Protein AF-A0A0G4HDH9-F1 (afdb_monomer_lite)

Organism: NCBI:txid1169474

Structure (mmCIF, N/CA/C/O backbone):
data_AF-A0A0G4HDH9-F1
#
_entry.id   AF-A0A0G4HDH9-F1
#
loop_
_atom_site.group_PDB
_atom_site.id
_atom_site.type_symbol
_atom_site.label_atom_id
_atom_site.label_alt_id
_atom_site.label_comp_id
_atom_site.label_asym_id
_atom_site.label_entity_id
_atom_site.label_seq_id
_atom_site.pdbx_PDB_ins_code
_atom_site.Cartn_x
_atom_site.Cartn_y
_atom_site.Cartn_z
_atom_site.occupancy
_atom_site.B_iso_or_equiv
_atom_site.auth_seq_id
_atom_site.auth_comp_id
_atom_site.auth_asym_id
_atom_site.auth_atom_id
_atom_site.pdbx_PDB_model_num
ATOM 1 N N . MET A 1 1 ? 37.856 19.357 -12.213 1.00 40.59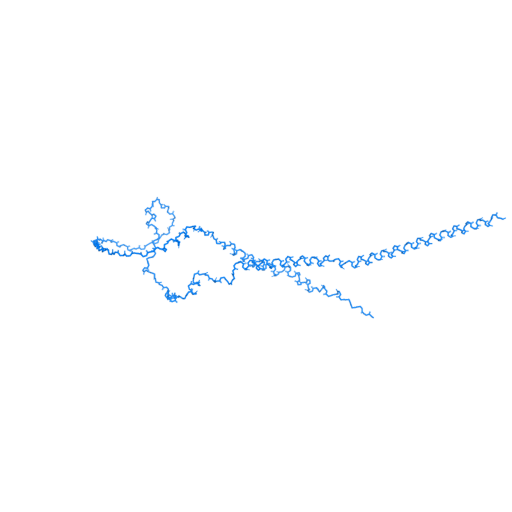 1 MET A N 1
ATOM 2 C CA . MET A 1 1 ? 36.382 19.470 -12.233 1.00 40.59 1 MET A CA 1
ATOM 3 C C . MET A 1 1 ? 35.842 18.147 -11.729 1.00 40.59 1 MET A C 1
ATOM 5 O O . MET A 1 1 ? 35.880 17.168 -12.457 1.00 40.59 1 MET A O 1
ATOM 9 N N . SER A 1 2 ? 35.527 18.095 -10.435 1.00 48.66 2 SER A N 1
ATOM 10 C CA . SER A 1 2 ? 35.092 16.884 -9.736 1.00 48.66 2 SER A CA 1
ATOM 11 C C . SER A 1 2 ? 33.576 16.783 -9.860 1.00 48.66 2 SER A C 1
ATOM 13 O O . SER A 1 2 ? 32.878 17.705 -9.438 1.00 48.66 2 SER A O 1
ATOM 15 N N . GLY A 1 3 ? 33.095 15.714 -10.494 1.00 52.16 3 GLY A N 1
ATOM 16 C CA . GLY A 1 3 ? 31.675 15.413 -10.644 1.00 52.16 3 GLY A CA 1
ATOM 17 C C . GLY A 1 3 ? 31.064 15.087 -9.289 1.00 52.16 3 GLY A C 1
ATOM 18 O O . GLY A 1 3 ? 31.564 14.234 -8.560 1.00 52.16 3 GLY A O 1
ATOM 19 N N . ASN A 1 4 ? 30.025 15.832 -8.941 1.00 55.22 4 ASN A N 1
ATOM 20 C CA . ASN A 1 4 ? 29.244 15.660 -7.732 1.00 55.22 4 ASN A CA 1
ATOM 21 C C . ASN A 1 4 ? 27.978 14.911 -8.161 1.00 55.22 4 ASN A C 1
ATOM 23 O O . ASN A 1 4 ? 27.020 15.547 -8.590 1.00 55.22 4 ASN A O 1
ATOM 27 N N . ASP A 1 5 ? 28.011 13.577 -8.145 1.00 57.25 5 ASP A N 1
ATOM 28 C CA . ASP A 1 5 ? 26.859 12.740 -8.496 1.00 57.25 5 ASP A CA 1
ATOM 29 C C . ASP A 1 5 ? 25.940 12.591 -7.268 1.00 57.25 5 ASP A C 1
ATOM 31 O O . ASP A 1 5 ? 26.285 11.879 -6.321 1.00 57.25 5 ASP A O 1
ATOM 35 N N . PRO A 1 6 ? 24.740 13.205 -7.244 1.00 57.44 6 PRO A N 1
ATOM 36 C CA . PRO A 1 6 ? 23.828 13.111 -6.101 1.00 57.44 6 PRO A CA 1
ATOM 37 C C . PRO A 1 6 ? 23.103 11.755 -6.006 1.00 57.44 6 PRO A C 1
ATOM 39 O O . PRO A 1 6 ? 22.286 11.550 -5.111 1.00 57.44 6 PRO A O 1
ATOM 42 N N . ARG A 1 7 ? 23.386 10.806 -6.909 1.00 56.72 7 ARG A N 1
ATOM 43 C CA . ARG A 1 7 ? 22.675 9.518 -7.010 1.00 56.72 7 ARG A CA 1
AT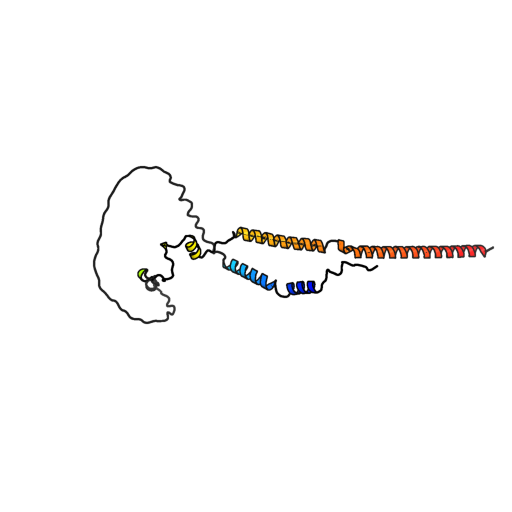OM 44 C C . ARG A 1 7 ? 23.238 8.419 -6.081 1.00 56.72 7 ARG A C 1
ATOM 46 O O . ARG A 1 7 ? 22.631 7.362 -5.958 1.00 56.72 7 ARG A O 1
ATOM 53 N N . GLY A 1 8 ? 24.342 8.668 -5.364 1.00 53.69 8 GLY A N 1
ATOM 54 C CA . GLY A 1 8 ? 24.994 7.682 -4.480 1.00 53.69 8 GLY A CA 1
ATOM 55 C C . GLY A 1 8 ? 24.363 7.471 -3.092 1.00 53.69 8 GLY A C 1
ATOM 56 O O . GLY A 1 8 ? 24.789 6.577 -2.365 1.00 53.69 8 GLY A O 1
ATOM 57 N N . PHE A 1 9 ? 23.359 8.262 -2.698 1.00 54.47 9 PHE A N 1
ATOM 58 C CA . PHE A 1 9 ? 22.811 8.230 -1.330 1.00 54.47 9 PHE A CA 1
ATOM 59 C C . PHE A 1 9 ? 21.559 7.362 -1.137 1.00 54.47 9 PHE A C 1
ATOM 61 O O . PHE A 1 9 ? 21.126 7.176 -0.000 1.00 54.47 9 PHE A O 1
ATOM 68 N N . LEU A 1 10 ? 20.979 6.798 -2.201 1.00 56.72 10 LEU A N 1
ATOM 69 C CA . LEU A 1 10 ? 19.686 6.100 -2.104 1.00 56.72 10 LEU A CA 1
ATOM 70 C C . LEU A 1 10 ? 19.775 4.601 -1.779 1.00 56.72 10 LEU A C 1
ATOM 72 O O . LEU A 1 10 ? 18.757 3.991 -1.470 1.00 56.72 10 LEU A O 1
ATOM 76 N N . TYR A 1 11 ? 20.975 4.021 -1.737 1.00 59.06 11 TYR A N 1
ATOM 77 C CA . TYR A 1 11 ? 21.184 2.622 -1.347 1.00 59.06 11 TYR A CA 1
ATOM 78 C C . TYR A 1 11 ? 22.234 2.506 -0.247 1.00 59.06 11 TYR A C 1
ATOM 80 O O . TYR A 1 11 ? 23.238 1.808 -0.374 1.00 59.06 11 TYR A O 1
ATOM 88 N N . SER A 1 12 ? 22.007 3.202 0.869 1.00 64.81 12 SER A N 1
ATOM 89 C CA . SER A 1 12 ? 22.767 2.905 2.079 1.00 64.81 12 SER A CA 1
ATOM 90 C C . SER A 1 12 ? 22.469 1.456 2.492 1.00 64.81 12 SER A C 1
ATOM 92 O O . SER A 1 12 ? 21.296 1.116 2.686 1.00 64.81 12 SER A O 1
ATOM 94 N N . PRO A 1 13 ? 23.483 0.591 2.671 1.00 71.88 13 PRO A N 1
ATOM 95 C CA . PRO A 1 13 ? 23.275 -0.783 3.126 1.00 71.88 13 PRO A CA 1
ATOM 96 C C . PRO A 1 13 ? 22.546 -0.828 4.476 1.00 71.88 13 PRO A C 1
ATOM 98 O O . PRO A 1 13 ? 21.872 -1.805 4.769 1.00 71.88 13 PRO A O 1
ATOM 101 N N . ILE A 1 14 ? 22.592 0.260 5.254 1.00 73.56 14 ILE A N 1
ATOM 102 C CA . ILE A 1 14 ? 21.860 0.432 6.515 1.00 73.56 14 ILE A CA 1
ATOM 103 C C . ILE A 1 14 ? 20.340 0.509 6.282 1.00 73.56 14 ILE A C 1
ATOM 105 O O . ILE A 1 14 ? 19.568 -0.048 7.063 1.00 73.56 14 ILE A O 1
ATOM 109 N N . LEU A 1 15 ? 19.889 1.152 5.199 1.00 72.31 15 LEU A N 1
ATOM 110 C CA . LEU A 1 15 ? 18.468 1.206 4.838 1.00 72.31 15 LEU A CA 1
ATOM 111 C C . LEU A 1 15 ? 17.974 -0.152 4.338 1.00 72.31 15 LEU A C 1
ATOM 113 O O . LEU A 1 15 ? 16.920 -0.607 4.763 1.00 72.31 15 LEU A O 1
ATOM 117 N N . LEU A 1 16 ? 18.767 -0.854 3.524 1.00 75.06 16 LEU A N 1
ATOM 118 C CA . LEU A 1 16 ? 18.430 -2.214 3.093 1.00 75.06 16 LEU A CA 1
ATOM 119 C C . LEU A 1 16 ? 18.409 -3.203 4.267 1.00 75.06 16 LEU A C 1
ATOM 121 O O . LEU A 1 16 ? 17.512 -4.039 4.334 1.00 75.06 16 LEU A O 1
ATOM 125 N N . PHE A 1 17 ? 19.332 -3.081 5.226 1.00 73.44 17 PHE A N 1
ATOM 126 C CA . PHE A 1 17 ? 19.346 -3.936 6.415 1.00 73.44 17 PHE A CA 1
ATOM 127 C C . PHE A 1 17 ? 18.182 -3.639 7.360 1.00 73.44 17 PHE A C 1
ATOM 129 O O . PHE A 1 17 ? 17.617 -4.566 7.933 1.00 73.44 17 PHE A O 1
ATOM 136 N N . THR A 1 18 ? 17.785 -2.373 7.517 1.00 70.69 18 THR A N 1
ATOM 137 C CA . THR A 1 18 ? 16.613 -2.027 8.335 1.00 70.69 18 THR A CA 1
ATOM 138 C C . THR A 1 18 ? 15.315 -2.476 7.672 1.00 70.69 18 THR A C 1
ATOM 140 O O . THR A 1 18 ? 14.471 -3.033 8.366 1.00 70.69 18 THR A O 1
ATOM 143 N N . LEU A 1 19 ? 15.176 -2.356 6.349 1.00 74.69 19 LEU A N 1
ATOM 144 C CA . LEU A 1 19 ? 14.005 -2.840 5.607 1.00 74.69 19 LEU A CA 1
ATOM 145 C C . LEU A 1 19 ? 13.932 -4.377 5.591 1.00 74.69 19 LEU A C 1
ATOM 147 O O . LEU A 1 19 ? 12.869 -4.942 5.840 1.00 74.69 19 LEU A O 1
ATOM 151 N N . ALA A 1 20 ? 15.063 -5.066 5.411 1.00 73.12 20 ALA A N 1
ATOM 152 C CA . ALA A 1 20 ? 15.144 -6.524 5.501 1.00 73.12 20 ALA A CA 1
ATOM 153 C C . ALA A 1 20 ? 14.883 -7.037 6.929 1.00 73.12 20 ALA A C 1
ATOM 155 O O . ALA A 1 20 ? 14.125 -7.987 7.105 1.00 73.12 20 ALA A O 1
ATOM 156 N N . ALA A 1 21 ? 15.421 -6.378 7.963 1.00 68.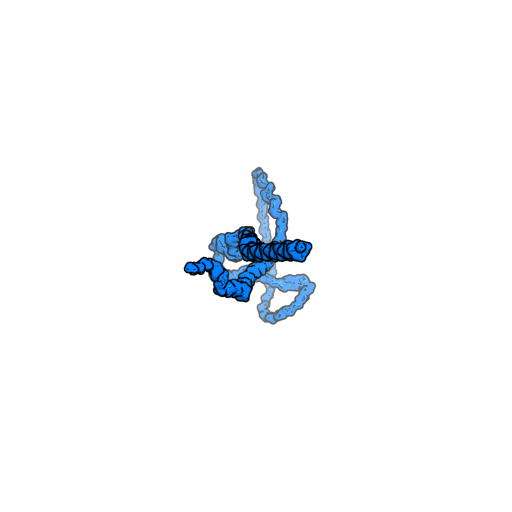19 21 ALA A N 1
ATOM 157 C CA . ALA A 1 21 ? 15.141 -6.714 9.361 1.00 68.19 21 ALA A CA 1
ATOM 158 C C . ALA A 1 21 ? 13.678 -6.431 9.752 1.00 68.19 21 ALA A C 1
ATOM 160 O O . ALA A 1 21 ? 13.093 -7.164 10.556 1.00 68.19 21 ALA A O 1
ATOM 161 N N . TRP A 1 22 ? 13.062 -5.403 9.159 1.00 68.75 22 TRP A N 1
ATOM 162 C CA . TRP A 1 22 ? 11.638 -5.109 9.316 1.00 68.75 22 TRP A CA 1
ATOM 163 C C . TRP A 1 22 ? 10.760 -6.178 8.644 1.00 68.75 22 TRP A C 1
ATOM 165 O O . TRP A 1 22 ? 9.773 -6.612 9.239 1.00 68.75 22 TRP A O 1
ATOM 175 N N . MET A 1 23 ? 11.175 -6.671 7.470 1.00 67.31 23 MET A N 1
ATOM 176 C CA . MET A 1 23 ? 10.496 -7.727 6.705 1.00 67.31 23 MET A CA 1
ATOM 177 C C . MET A 1 23 ? 10.675 -9.134 7.302 1.00 67.31 23 MET A C 1
ATOM 179 O O . MET A 1 23 ? 9.753 -9.941 7.236 1.00 67.31 23 MET A O 1
ATOM 183 N N . GLN A 1 24 ? 11.832 -9.447 7.897 1.00 63.44 24 GLN A N 1
ATOM 184 C CA . GLN A 1 24 ? 12.159 -10.803 8.366 1.00 63.44 24 GLN A CA 1
ATOM 185 C C . GLN A 1 24 ? 11.938 -11.027 9.870 1.00 63.44 24 GLN A C 1
ATOM 187 O O . GLN A 1 24 ? 11.806 -12.173 10.293 1.00 63.44 24 GLN A O 1
ATOM 192 N N . GLY A 1 25 ? 11.929 -9.975 10.699 1.00 61.50 25 GLY A N 1
ATOM 193 C CA . GLY A 1 25 ? 12.287 -10.153 12.110 1.00 61.50 25 GLY A CA 1
ATOM 194 C C . GLY A 1 25 ? 11.221 -9.883 13.163 1.00 61.50 25 GLY A C 1
ATOM 195 O O . GLY A 1 25 ? 10.968 -10.736 14.009 1.00 61.50 25 GLY A O 1
ATOM 196 N N . LEU A 1 26 ? 10.687 -8.661 13.248 1.00 56.28 26 LEU A N 1
ATOM 197 C CA . LEU A 1 26 ? 10.308 -8.170 14.587 1.00 56.28 26 LEU A CA 1
ATOM 198 C C . LEU A 1 26 ? 9.004 -7.384 14.698 1.00 56.28 26 LEU A C 1
ATOM 200 O O . LEU A 1 26 ? 8.486 -7.274 15.812 1.00 56.28 26 LEU A O 1
ATOM 204 N N . VAL A 1 27 ? 8.437 -6.887 13.597 1.00 54.16 27 VAL A N 1
ATOM 205 C CA . VAL A 1 27 ? 7.264 -5.999 13.676 1.00 54.16 27 VAL A CA 1
ATOM 206 C C . VAL A 1 27 ? 6.017 -6.645 13.088 1.00 54.16 27 VAL A C 1
ATOM 208 O O . VAL A 1 27 ? 5.000 -6.698 13.778 1.00 54.16 27 VAL A O 1
ATOM 211 N N . LEU A 1 28 ? 6.088 -7.241 11.894 1.00 52.84 28 LEU A N 1
ATOM 212 C CA . LEU A 1 28 ? 4.913 -7.869 11.284 1.00 52.84 28 LEU A CA 1
ATOM 213 C C . LEU A 1 28 ? 4.287 -8.984 12.140 1.00 52.84 28 LEU A C 1
ATOM 215 O O . LEU A 1 28 ? 3.093 -8.883 12.413 1.00 52.84 28 LEU A O 1
ATOM 219 N N . PRO A 1 29 ? 5.022 -9.994 12.655 1.00 57.03 29 PRO A N 1
ATOM 220 C CA . PRO A 1 29 ? 4.388 -11.067 13.422 1.00 57.03 29 PRO A CA 1
ATOM 221 C C . PRO A 1 29 ? 3.864 -10.601 14.787 1.00 57.03 29 PRO A C 1
ATOM 223 O O . PRO A 1 29 ? 2.877 -11.149 15.270 1.00 57.03 29 PRO A O 1
ATOM 226 N N . ARG A 1 30 ? 4.446 -9.561 15.406 1.00 59.06 30 ARG A N 1
ATOM 227 C CA . ARG A 1 30 ? 3.944 -9.013 16.681 1.00 59.06 30 ARG A CA 1
ATOM 228 C C . ARG A 1 30 ? 2.732 -8.105 16.502 1.00 59.06 30 ARG A C 1
ATOM 230 O O . ARG A 1 30 ? 1.804 -8.183 17.303 1.00 59.06 30 ARG A O 1
ATOM 237 N N . VAL A 1 31 ? 2.707 -7.289 15.451 1.00 60.62 31 VAL A N 1
ATOM 238 C CA . VAL A 1 31 ? 1.554 -6.437 15.137 1.00 60.62 31 VAL A CA 1
ATOM 239 C C . VAL A 1 31 ? 0.399 -7.280 14.592 1.00 60.62 31 VAL A C 1
ATOM 241 O O . VAL A 1 31 ? -0.734 -7.079 15.018 1.00 60.62 31 VAL A O 1
ATOM 244 N N . LEU A 1 32 ? 0.670 -8.294 13.762 1.00 61.97 32 LEU A N 1
ATOM 245 C CA . LEU A 1 32 ? -0.340 -9.264 13.323 1.00 61.97 32 LEU A CA 1
ATOM 246 C C . LEU A 1 32 ? -0.816 -10.159 14.469 1.00 61.97 32 LEU A C 1
ATOM 248 O O . LEU A 1 32 ? -2.010 -10.391 14.566 1.00 61.97 32 LEU A O 1
ATOM 252 N N . SER A 1 33 ? 0.051 -10.605 15.385 1.00 65.94 33 SER A N 1
ATOM 253 C CA . SER A 1 33 ? -0.389 -11.354 16.575 1.00 65.94 33 SER A CA 1
ATOM 254 C C . SER A 1 33 ? -1.247 -10.495 17.512 1.00 65.94 33 SER A C 1
ATOM 256 O O . SER A 1 33 ? -2.258 -10.971 18.026 1.00 65.94 33 SER A O 1
ATOM 258 N N . GLY A 1 34 ? -0.909 -9.212 17.683 1.00 64.06 34 GLY A N 1
ATOM 259 C CA . GLY A 1 34 ? -1.731 -8.255 18.426 1.00 64.06 34 GLY A CA 1
ATOM 260 C C . GLY A 1 34 ? -3.075 -7.974 17.746 1.00 64.06 34 GLY A C 1
ATOM 261 O O . GLY A 1 34 ? -4.107 -7.986 18.412 1.00 64.06 34 GLY A O 1
ATOM 262 N N . LEU A 1 35 ? -3.086 -7.789 16.423 1.00 65.31 35 LEU A N 1
ATOM 263 C CA . LEU A 1 35 ? -4.307 -7.569 15.644 1.00 65.31 35 LEU A CA 1
ATOM 264 C C . LEU A 1 35 ? -5.188 -8.818 15.585 1.00 65.31 35 LEU A C 1
ATOM 266 O O . LEU A 1 35 ? -6.389 -8.686 15.787 1.00 65.31 35 LEU A O 1
ATOM 270 N N . LEU A 1 36 ? -4.626 -10.018 15.403 1.00 63.06 36 LEU A N 1
ATOM 271 C CA . LEU A 1 36 ? -5.382 -11.272 15.493 1.00 63.06 36 LEU A CA 1
ATOM 272 C C . LEU A 1 36 ? -5.900 -11.513 16.913 1.00 63.06 36 LEU A C 1
ATOM 274 O O . LEU A 1 36 ? -7.030 -11.957 17.056 1.00 63.06 36 LEU A O 1
ATOM 278 N N . SER A 1 37 ? -5.148 -11.165 17.960 1.00 64.56 37 SER A N 1
ATOM 279 C CA . SER A 1 37 ? -5.632 -11.255 19.344 1.00 64.56 37 SER A CA 1
ATOM 280 C C . SER A 1 37 ? -6.816 -10.314 19.591 1.00 64.56 37 SER A C 1
ATOM 282 O O . SER A 1 37 ? -7.829 -10.721 20.162 1.00 64.56 37 SER A O 1
ATOM 284 N N . VAL A 1 38 ? -6.762 -9.077 19.087 1.00 61.81 38 VAL A N 1
ATOM 285 C CA . VAL A 1 38 ? -7.894 -8.138 19.155 1.00 61.81 38 VAL A CA 1
ATOM 286 C C . VAL A 1 38 ? -9.072 -8.633 18.310 1.00 61.81 38 VAL A C 1
ATOM 288 O O . VAL A 1 38 ? -10.207 -8.589 18.781 1.00 61.81 38 VAL A O 1
ATOM 291 N N . PHE A 1 39 ? -8.827 -9.164 17.111 1.00 58.56 39 PHE A N 1
ATOM 292 C CA . PHE A 1 39 ? -9.876 -9.667 16.224 1.00 58.56 39 PHE A CA 1
ATOM 293 C C . PHE A 1 39 ? -10.534 -10.943 16.766 1.00 58.56 39 PHE A C 1
ATOM 295 O O . PHE A 1 39 ? -11.752 -11.077 16.705 1.00 58.56 39 PHE A O 1
ATOM 302 N N . GLU A 1 40 ? -9.771 -11.845 17.387 1.00 62.31 40 GLU A N 1
ATOM 303 C CA . GLU A 1 40 ? -10.286 -13.060 18.024 1.00 62.31 40 GLU A CA 1
ATOM 304 C C . GLU A 1 40 ? -11.016 -12.749 19.340 1.00 62.31 40 GLU A C 1
ATOM 306 O O . GLU A 1 40 ? -12.038 -13.367 19.647 1.00 62.31 40 GLU A O 1
ATOM 311 N N . THR A 1 41 ? -10.587 -11.720 20.078 1.00 56.09 41 THR A N 1
ATOM 312 C CA . THR A 1 41 ? -11.332 -11.216 21.246 1.00 56.09 41 THR A CA 1
ATOM 313 C C . THR A 1 41 ? -12.651 -10.557 20.824 1.00 56.09 41 THR A C 1
ATOM 315 O O . THR A 1 41 ? -13.675 -10.751 21.480 1.00 56.09 41 THR A O 1
ATOM 318 N N . VAL A 1 42 ? -12.666 -9.838 19.696 1.00 56.09 42 VAL A N 1
ATOM 319 C CA . VAL A 1 42 ? -13.888 -9.280 19.093 1.00 56.09 42 VAL A CA 1
ATOM 320 C C . VAL A 1 42 ? -14.806 -10.389 18.567 1.00 56.09 42 VAL A C 1
ATOM 322 O O . VAL A 1 42 ? -16.014 -10.323 18.781 1.00 56.09 42 VAL A O 1
ATOM 325 N N . HIS A 1 43 ? -14.263 -11.457 17.976 1.00 55.25 43 HIS A N 1
ATOM 326 C CA . HIS A 1 43 ? -15.067 -12.582 17.487 1.00 55.25 43 HIS A CA 1
ATOM 327 C C . HIS A 1 43 ? -15.656 -13.444 18.617 1.00 55.25 43 HIS A C 1
ATOM 329 O O . HIS A 1 43 ? -16.778 -13.935 18.488 1.00 55.25 43 HIS A O 1
ATOM 335 N N . ARG A 1 44 ? -14.960 -13.591 19.757 1.00 52.62 44 ARG A N 1
ATOM 336 C CA . ARG A 1 44 ? -15.507 -14.259 20.959 1.00 52.62 44 ARG A CA 1
ATOM 337 C C . ARG A 1 44 ? -16.521 -13.404 21.724 1.00 52.62 44 ARG A C 1
ATOM 339 O O . ARG A 1 44 ? -17.307 -13.943 22.502 1.00 52.62 44 ARG A O 1
ATOM 346 N N . HIS A 1 45 ? -16.549 -12.099 21.468 1.00 46.38 45 HIS A N 1
ATOM 347 C CA . HIS A 1 45 ? -17.576 -11.173 21.937 1.00 46.38 45 HIS A CA 1
ATOM 348 C C . HIS A 1 45 ? -18.541 -10.755 20.825 1.00 46.38 45 HIS A C 1
ATOM 350 O O . HIS A 1 45 ? -19.044 -9.637 20.841 1.00 46.38 45 HIS A O 1
ATOM 356 N N . GLN A 1 46 ? -18.886 -11.667 19.912 1.00 43.69 46 GLN A N 1
ATOM 357 C CA . GLN A 1 46 ? -20.182 -11.571 19.245 1.00 43.69 46 GLN A CA 1
ATOM 358 C C . GLN A 1 46 ? -21.260 -11.589 20.346 1.00 43.69 46 GLN A C 1
ATOM 360 O O . GLN A 1 46 ? -21.412 -12.612 21.029 1.00 43.69 46 GLN A O 1
ATOM 365 N N . PRO A 1 47 ? -21.978 -10.477 20.603 1.00 46.28 47 PRO A N 1
ATOM 366 C CA . PRO A 1 47 ? -23.119 -10.529 21.494 1.00 46.28 47 PRO A CA 1
ATOM 367 C C . PRO A 1 47 ? -24.087 -11.519 20.858 1.00 46.28 47 PRO A C 1
ATOM 369 O O . PRO A 1 47 ? -24.525 -11.319 19.726 1.00 46.28 47 PRO A O 1
ATOM 372 N N . ARG A 1 48 ? -24.395 -12.612 21.570 1.00 48.31 48 ARG A N 1
ATOM 373 C CA . ARG A 1 48 ? -25.504 -13.495 21.190 1.00 48.31 48 ARG A CA 1
ATOM 374 C C . ARG A 1 48 ? -26.673 -12.596 20.784 1.00 48.31 48 ARG A C 1
ATOM 376 O O . ARG A 1 48 ? -26.957 -11.673 21.558 1.00 48.31 48 ARG A O 1
ATOM 383 N N . PRO A 1 49 ? -27.312 -12.817 19.621 1.00 46.09 49 PRO A N 1
ATOM 384 C CA . PRO A 1 49 ? -28.439 -12.004 19.203 1.00 46.09 49 PRO A CA 1
ATOM 385 C C . PRO A 1 49 ? -29.444 -12.011 20.350 1.00 46.09 49 PRO A C 1
ATOM 387 O O . PRO A 1 49 ? -30.025 -13.044 20.690 1.00 46.09 49 PRO A O 1
ATOM 390 N N . ARG A 1 50 ? -29.567 -10.865 21.030 1.00 50.44 50 ARG A N 1
ATOM 391 C CA . ARG A 1 50 ? -30.652 -10.656 21.976 1.00 50.44 50 ARG A CA 1
ATOM 392 C C . ARG A 1 50 ? -31.907 -10.829 21.145 1.00 50.44 50 ARG A C 1
ATOM 394 O O . ARG A 1 50 ? -32.073 -10.120 20.156 1.00 50.44 50 ARG A O 1
ATOM 401 N N . CYS A 1 51 ? -32.750 -11.777 21.540 1.00 47.16 51 CYS A N 1
ATOM 402 C CA . CYS A 1 51 ? -34.135 -11.803 21.111 1.00 47.16 51 CYS A CA 1
ATOM 403 C C . CYS A 1 51 ? -34.699 -10.412 21.409 1.00 47.16 51 CYS A C 1
ATOM 405 O O . CYS A 1 51 ? -34.893 -10.043 22.567 1.00 47.16 51 CYS A O 1
ATOM 407 N N . VAL A 1 52 ? -34.822 -9.597 20.365 1.00 53.56 52 VAL A N 1
ATOM 408 C CA . VAL A 1 52 ? -35.570 -8.353 20.415 1.00 53.56 52 VAL A CA 1
ATOM 409 C C . VAL A 1 52 ? -37.010 -8.803 20.534 1.00 53.56 52 VAL A C 1
ATOM 411 O O . VAL A 1 52 ? -37.570 -9.316 19.575 1.00 53.56 52 VAL A O 1
ATOM 414 N N . ASP A 1 53 ? -37.564 -8.690 21.735 1.00 51.94 53 ASP A N 1
ATOM 415 C CA . ASP A 1 53 ? -38.990 -8.845 21.982 1.00 51.94 53 ASP A CA 1
ATOM 416 C C . ASP A 1 53 ? -39.694 -7.651 21.309 1.00 51.94 53 ASP A C 1
ATOM 418 O O . ASP A 1 53 ? -39.548 -6.521 21.789 1.00 51.94 53 ASP A O 1
ATOM 422 N N . PRO A 1 54 ? -40.452 -7.820 20.209 1.00 58.50 54 PRO A N 1
ATOM 423 C CA . PRO A 1 54 ? -41.091 -6.699 19.514 1.00 58.50 54 PRO A CA 1
ATOM 424 C C . PRO A 1 54 ? -42.347 -6.177 20.250 1.00 58.50 54 PRO A C 1
ATOM 426 O O . PRO A 1 54 ? -43.168 -5.462 19.681 1.00 58.50 54 PRO A O 1
ATOM 429 N N . GLY A 1 55 ? -42.541 -6.543 21.521 1.00 50.66 55 GLY A N 1
ATOM 430 C CA . GLY A 1 55 ? -43.821 -6.414 22.217 1.00 50.66 55 GLY A CA 1
ATOM 431 C C . GLY A 1 55 ? -44.054 -5.144 23.042 1.00 50.66 55 GLY A C 1
ATOM 432 O O . GLY A 1 55 ? -45.161 -4.988 23.559 1.00 50.66 55 GLY A O 1
ATOM 433 N N . ARG A 1 56 ? -43.077 -4.241 23.226 1.00 52.66 56 ARG A N 1
ATOM 434 C CA . ARG A 1 56 ? -43.169 -3.233 24.312 1.00 52.66 56 ARG A CA 1
ATOM 435 C C . ARG A 1 56 ? -43.475 -1.780 23.939 1.00 52.66 56 ARG A C 1
ATOM 437 O O . ARG A 1 56 ? -43.693 -0.993 24.855 1.00 52.66 56 ARG A O 1
ATOM 444 N N . ASP A 1 57 ? -43.645 -1.444 22.662 1.00 48.94 57 ASP A N 1
ATOM 445 C CA . ASP A 1 57 ? -43.868 -0.041 22.255 1.00 48.94 57 ASP A CA 1
ATOM 446 C C . ASP A 1 57 ? -45.336 0.355 22.025 1.00 48.94 57 ASP A C 1
ATOM 448 O O . ASP A 1 57 ? -45.647 1.515 21.755 1.00 48.94 57 ASP A O 1
ATOM 452 N N . ARG A 1 58 ? -46.300 -0.558 22.205 1.00 54.81 58 ARG A N 1
ATOM 453 C CA . ARG A 1 58 ? -47.726 -0.230 21.999 1.00 54.81 58 ARG A CA 1
ATOM 454 C C . ARG A 1 58 ? -48.458 0.376 23.199 1.00 54.81 58 ARG A C 1
ATOM 456 O O . ARG A 1 58 ? -49.620 0.748 23.050 1.00 54.81 58 ARG A O 1
ATOM 463 N N . ARG A 1 59 ? -47.834 0.514 24.377 1.00 52.28 59 ARG A N 1
ATOM 464 C CA . ARG A 1 59 ? -48.569 0.870 25.613 1.00 52.28 59 ARG A CA 1
ATOM 465 C C . ARG A 1 59 ? -48.404 2.305 26.122 1.00 52.28 59 ARG A C 1
ATOM 467 O O . ARG A 1 59 ? -48.957 2.612 27.170 1.00 52.28 59 ARG A O 1
ATOM 474 N N . GLN A 1 60 ? -47.719 3.193 25.398 1.00 52.94 60 GLN A N 1
ATOM 475 C CA . GLN A 1 60 ? -47.481 4.567 25.880 1.00 52.94 60 GLN A CA 1
ATOM 476 C C . GLN A 1 60 ? -48.276 5.672 25.164 1.00 52.94 60 GLN A C 1
ATOM 478 O O . GLN A 1 60 ? -48.151 6.836 25.524 1.00 52.94 60 GLN A O 1
ATOM 483 N N . LYS A 1 61 ? -49.144 5.333 24.197 1.00 48.00 61 LYS A N 1
ATOM 484 C CA . LYS A 1 61 ? -49.931 6.323 23.428 1.00 48.00 61 LYS A CA 1
ATOM 485 C C . LYS A 1 61 ? -51.445 6.314 23.671 1.00 48.00 61 LYS A C 1
ATOM 487 O O . LYS A 1 61 ? -52.191 6.896 22.891 1.00 48.00 61 LYS A O 1
ATOM 492 N N . ARG A 1 62 ? -51.928 5.683 24.745 1.00 46.94 62 ARG A N 1
ATOM 493 C CA . ARG A 1 62 ? -53.364 5.647 25.064 1.00 46.94 62 ARG A CA 1
ATOM 494 C C . ARG A 1 62 ? -53.590 6.032 26.521 1.00 46.94 62 ARG A C 1
ATOM 496 O O . ARG A 1 62 ? -53.405 5.198 27.397 1.00 46.94 62 ARG A O 1
ATOM 503 N N . GLY A 1 63 ? -53.999 7.277 26.764 1.00 43.00 63 GLY A N 1
ATOM 504 C CA . GLY A 1 63 ? -54.626 7.623 28.041 1.00 43.00 63 GLY A CA 1
ATOM 505 C C . GLY A 1 63 ? -54.222 8.931 28.712 1.00 43.00 63 GLY A C 1
ATOM 506 O O . GLY A 1 63 ? -54.238 8.979 29.932 1.00 43.00 63 GLY A O 1
ATOM 507 N N . GLN A 1 64 ? -53.954 10.009 27.969 1.00 48.75 64 GLN A N 1
ATOM 508 C CA . GLN A 1 64 ? -54.506 11.294 28.411 1.00 48.75 64 GLN A CA 1
ATOM 509 C C . GLN A 1 64 ? -56.015 11.223 28.152 1.00 48.75 64 GLN A C 1
ATOM 511 O O . GLN A 1 64 ? -56.472 11.451 27.034 1.00 48.75 64 GLN A O 1
ATOM 516 N N . ARG A 1 65 ? -56.794 10.797 29.146 1.00 44.06 65 ARG A N 1
ATOM 517 C CA . ARG A 1 65 ? -58.245 10.980 29.136 1.00 44.06 65 ARG A CA 1
ATOM 518 C C . ARG A 1 65 ? -58.737 11.156 30.564 1.00 44.06 65 ARG A C 1
ATOM 520 O O . ARG A 1 65 ? -58.867 10.182 31.286 1.00 44.06 65 ARG A O 1
ATOM 527 N N . SER A 1 66 ? -59.010 12.421 30.865 1.00 44.12 66 SER A N 1
ATOM 528 C CA . SER A 1 66 ? -60.112 12.930 31.679 1.00 44.12 66 SER A CA 1
ATOM 529 C C . SER A 1 66 ? -60.279 12.382 33.092 1.00 44.12 66 SER A C 1
ATOM 531 O O . SER A 1 66 ? -60.671 11.240 33.311 1.00 44.12 66 SER A O 1
ATOM 533 N N . GLU A 1 67 ? -60.114 13.314 34.022 1.00 50.19 67 GLU A N 1
ATOM 534 C CA . GLU A 1 67 ? -60.777 13.392 35.317 1.00 50.19 67 GLU A CA 1
ATOM 535 C C . GLU A 1 67 ? -62.229 12.880 35.284 1.00 50.19 67 GLU A C 1
ATOM 537 O O . GLU A 1 67 ? -62.988 13.222 34.368 1.00 50.19 67 GLU A O 1
ATOM 542 N N . LYS A 1 68 ? -62.595 12.095 36.308 1.00 44.09 68 LYS A N 1
ATOM 543 C CA . LYS A 1 68 ? -63.863 12.179 37.055 1.00 44.09 68 LYS A CA 1
ATOM 544 C C . LYS A 1 68 ? -63.835 11.263 38.294 1.00 44.09 68 LYS A C 1
ATOM 546 O O . LYS A 1 68 ? -63.699 10.054 38.168 1.00 44.09 68 LYS A O 1
ATOM 551 N N . GLU A 1 69 ? -63.885 11.917 39.455 1.00 40.47 69 GLU A N 1
ATOM 552 C CA . GLU A 1 69 ? -64.571 11.579 40.721 1.00 40.47 69 GLU A CA 1
ATOM 553 C C . GLU A 1 69 ? -64.795 10.106 41.153 1.00 40.47 69 GLU A C 1
ATOM 555 O O . GLU A 1 69 ? -65.515 9.374 40.488 1.00 40.47 69 GLU A O 1
ATOM 560 N N . SER A 1 70 ? -64.221 9.761 42.331 1.00 45.38 70 SER A N 1
ATOM 561 C CA . SER A 1 70 ? -64.802 9.221 43.607 1.00 45.38 70 SER A CA 1
ATOM 562 C C . SER A 1 70 ? -66.005 8.236 43.616 1.00 45.38 70 SER A C 1
ATOM 564 O O . SER A 1 70 ? -66.789 8.272 42.677 1.00 45.38 70 SER A O 1
ATOM 566 N N . PRO A 1 71 ? -66.317 7.479 44.714 1.00 54.41 71 PRO A N 1
ATOM 567 C CA . PRO A 1 71 ? -65.632 7.253 46.008 1.00 54.41 71 PRO A CA 1
ATOM 568 C C . PRO A 1 71 ? -65.584 5.763 46.496 1.00 54.41 71 PRO A C 1
ATOM 570 O O . PRO A 1 71 ? -66.139 4.869 45.872 1.00 54.41 71 PRO A O 1
ATOM 573 N N . ARG A 1 72 ? -64.930 5.552 47.661 1.00 43.38 72 ARG A N 1
ATOM 574 C CA . ARG A 1 72 ? -65.131 4.536 48.740 1.00 43.38 72 ARG A CA 1
ATOM 575 C C . ARG A 1 72 ? -65.690 3.134 48.412 1.00 43.38 72 ARG A C 1
ATOM 577 O O . ARG A 1 72 ? -66.849 3.011 48.040 1.00 43.38 72 ARG A O 1
ATOM 584 N N . ALA A 1 73 ? -64.969 2.102 48.864 1.00 39.34 73 ALA A N 1
ATOM 585 C CA . ALA A 1 73 ? -65.535 1.046 49.715 1.00 39.34 73 ALA A CA 1
ATOM 586 C C . ALA A 1 73 ? -64.425 0.272 50.446 1.00 39.34 73 ALA A C 1
ATOM 588 O O . ALA A 1 73 ? -63.425 -0.127 49.850 1.00 39.34 73 ALA A O 1
ATOM 589 N N . ASP A 1 74 ? -64.645 0.104 51.742 1.00 42.38 74 ASP A N 1
ATOM 590 C CA . ASP A 1 74 ? -63.896 -0.692 52.702 1.00 42.38 74 ASP A CA 1
ATOM 591 C C . ASP A 1 74 ? -63.974 -2.195 52.379 1.00 42.38 74 ASP A C 1
ATOM 593 O O . ASP A 1 74 ? -65.015 -2.675 51.929 1.00 42.38 74 ASP A O 1
ATOM 597 N N . GLN A 1 75 ? -62.915 -2.959 52.673 1.00 41.06 75 GLN A N 1
ATOM 598 C CA . GLN A 1 75 ? -63.080 -4.352 53.100 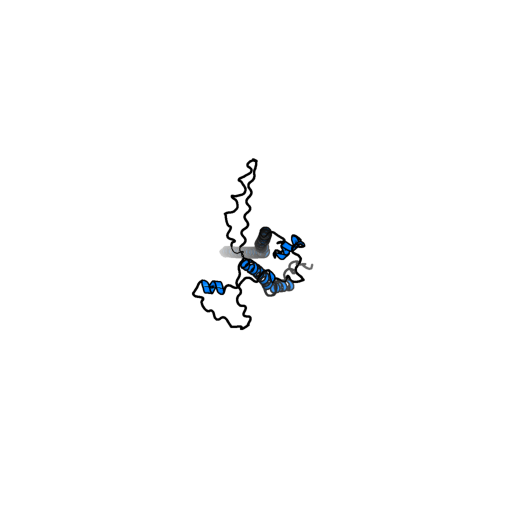1.00 41.06 75 GLN A CA 1
ATOM 599 C C . GLN A 1 75 ? -61.860 -4.852 53.878 1.00 41.06 75 GLN A C 1
ATOM 601 O O . GLN A 1 75 ? -60.828 -5.236 53.328 1.00 41.06 75 GLN A O 1
ATOM 606 N N . GLU A 1 76 ? -62.033 -4.829 55.195 1.00 39.16 76 GLU A N 1
ATOM 607 C CA . GLU A 1 76 ? -61.404 -5.732 56.146 1.00 39.16 76 GLU A CA 1
ATOM 608 C C . GLU A 1 76 ? -61.789 -7.184 55.815 1.00 39.16 76 GLU A C 1
ATOM 610 O O . GLU A 1 76 ? -62.945 -7.487 55.519 1.00 39.16 76 GLU A O 1
ATOM 615 N N . SER A 1 77 ? -60.836 -8.106 55.909 1.00 49.53 77 SER A N 1
ATOM 616 C CA . SER A 1 77 ? -61.081 -9.393 56.565 1.00 49.53 77 SER A CA 1
ATOM 617 C C . SER A 1 77 ? -59.751 -10.033 56.936 1.00 49.53 77 SER A C 1
ATOM 619 O O . SER A 1 77 ? -58.943 -10.446 56.105 1.00 49.53 77 SER A O 1
ATOM 621 N N . GLU A 1 78 ? -59.540 -10.066 58.243 1.00 44.25 78 GLU A N 1
ATOM 622 C CA . GLU A 1 78 ? -58.671 -10.997 58.932 1.00 44.25 78 GLU A CA 1
ATOM 623 C C . GLU A 1 78 ? -59.077 -12.435 58.580 1.00 44.25 78 GLU A C 1
ATOM 625 O O . GLU A 1 78 ? -60.263 -12.768 58.574 1.00 44.25 78 GLU A O 1
ATOM 630 N N . GLN A 1 79 ? -58.103 -13.320 58.379 1.00 43.53 79 GLN A N 1
ATOM 631 C CA . GLN A 1 79 ? -58.293 -14.716 58.751 1.00 43.53 79 GLN A CA 1
ATOM 632 C C . GLN A 1 79 ? -57.001 -15.275 59.336 1.00 43.53 79 GLN A C 1
ATOM 634 O O . GLN A 1 79 ? -56.014 -15.566 58.663 1.00 43.53 79 GLN A O 1
ATOM 639 N N . THR A 1 80 ? -57.051 -15.349 60.658 1.00 40.16 80 THR A N 1
ATOM 640 C CA . THR A 1 80 ? -56.213 -16.122 61.554 1.00 40.16 80 THR A CA 1
ATOM 641 C C . THR A 1 80 ? -56.378 -17.618 61.283 1.00 40.16 80 THR A C 1
ATOM 643 O O . THR A 1 80 ? -57.461 -18.104 60.963 1.00 40.16 80 THR A O 1
ATOM 646 N N . GLY A 1 81 ? -55.290 -18.365 61.448 1.00 38.78 81 GLY A N 1
ATOM 647 C CA . GLY A 1 81 ? -55.280 -19.823 61.378 1.00 38.78 81 GLY A CA 1
ATOM 648 C C . GLY A 1 81 ? -54.022 -20.368 62.038 1.00 38.78 81 GLY A C 1
ATOM 649 O O . GLY A 1 81 ? -52.999 -20.551 61.386 1.00 38.78 81 GLY A O 1
ATOM 650 N N . ALA A 1 82 ? -54.098 -20.566 63.352 1.00 36.53 82 ALA A N 1
ATOM 651 C CA . ALA A 1 82 ? -53.110 -21.265 64.164 1.00 36.53 82 ALA A CA 1
ATOM 652 C C . ALA A 1 82 ? -53.448 -22.764 64.250 1.00 36.53 82 ALA A C 1
ATOM 654 O O . ALA A 1 82 ? -54.622 -23.087 64.393 1.00 36.53 82 ALA A O 1
ATOM 655 N N . LEU A 1 83 ? -52.418 -23.625 64.209 1.00 37.53 83 LEU A N 1
ATOM 656 C CA . LEU A 1 83 ? -52.247 -24.964 64.835 1.00 37.53 83 LEU A CA 1
ATOM 657 C C . LEU A 1 83 ? -51.207 -25.739 63.993 1.00 37.53 83 LEU A C 1
ATOM 659 O O . LEU A 1 83 ? -51.408 -25.945 62.806 1.00 37.53 83 LEU A O 1
ATOM 663 N N . ALA A 1 84 ? -49.971 -25.918 64.466 1.00 40.19 84 ALA A N 1
ATOM 664 C CA . ALA A 1 84 ? -49.498 -26.949 65.405 1.00 40.19 84 ALA A CA 1
ATOM 665 C C . ALA A 1 84 ? -49.117 -28.275 64.717 1.00 40.19 84 ALA A C 1
ATOM 667 O O . ALA A 1 84 ? -49.987 -28.970 64.221 1.00 40.19 84 ALA A O 1
ATOM 668 N N . GLU A 1 85 ? -47.815 -28.596 64.737 1.00 36.97 85 GLU A N 1
ATOM 669 C CA . GLU A 1 85 ? -47.188 -29.926 64.941 1.00 36.97 85 GLU A CA 1
ATOM 670 C C . GLU A 1 85 ? -45.664 -29.743 64.738 1.00 36.97 85 GLU A C 1
ATOM 672 O O . GLU A 1 85 ? -45.209 -29.332 63.677 1.00 36.97 85 GLU A O 1
ATOM 677 N N . LEU A 1 86 ? -44.828 -29.698 65.783 1.00 39.06 86 LEU A N 1
ATOM 678 C CA . LEU A 1 86 ? -44.184 -30.839 66.457 1.00 39.06 86 LEU A CA 1
ATOM 679 C C . LEU A 1 86 ? -43.705 -31.947 65.503 1.00 39.06 86 LEU A C 1
ATOM 681 O O . LEU A 1 86 ? -44.485 -32.797 65.100 1.00 39.06 86 LEU A O 1
ATOM 685 N N . GLY A 1 87 ? -42.392 -32.006 65.245 1.00 33.94 87 GLY A N 1
ATOM 686 C CA . GLY A 1 87 ? -41.767 -33.238 64.754 1.00 33.94 87 GLY A CA 1
ATOM 687 C C . GLY A 1 87 ? -40.413 -33.086 64.059 1.00 33.94 87 GLY A C 1
ATOM 688 O O . GLY A 1 87 ? -40.347 -32.758 62.884 1.00 33.94 87 GLY A O 1
ATOM 689 N N . GLY A 1 88 ? -39.335 -33.443 64.764 1.00 34.16 88 GLY A N 1
ATOM 690 C CA . GLY A 1 88 ? -38.237 -34.209 64.158 1.00 34.16 88 GLY A CA 1
ATOM 691 C C . GLY A 1 88 ? -37.135 -33.451 63.416 1.00 34.16 88 GLY A C 1
ATOM 692 O O . GLY A 1 88 ? -37.089 -33.407 62.192 1.00 34.16 88 GLY A O 1
ATOM 693 N N . ARG A 1 89 ? -36.142 -32.989 64.176 1.00 43.78 89 ARG A N 1
ATOM 694 C CA . ARG A 1 89 ? -34.775 -32.736 63.701 1.00 43.78 89 ARG A CA 1
ATOM 695 C C . ARG A 1 89 ? -34.006 -34.069 63.728 1.00 43.78 89 ARG A C 1
ATOM 697 O O . ARG A 1 89 ? -33.995 -34.704 64.780 1.00 43.78 89 ARG A O 1
ATOM 704 N N . PRO A 1 90 ? -33.300 -34.452 62.654 1.00 46.34 90 PRO A N 1
ATOM 705 C CA . PRO A 1 90 ? -32.023 -35.128 62.847 1.00 46.34 90 PRO A CA 1
ATOM 706 C C . PRO A 1 90 ? -30.889 -34.335 62.193 1.00 46.34 90 PRO A C 1
ATOM 708 O O . PRO A 1 90 ? -30.852 -34.114 60.985 1.00 46.34 90 PRO A O 1
ATOM 711 N N . SER A 1 91 ? -29.945 -33.912 63.030 1.00 46.47 91 SER A N 1
ATOM 712 C CA . SER A 1 91 ? -28.575 -33.629 62.613 1.00 46.47 91 SER A CA 1
ATOM 713 C C . SER A 1 91 ? -27.845 -34.963 62.492 1.00 46.47 91 SER A C 1
ATOM 715 O O . SER A 1 91 ? -27.768 -35.646 63.507 1.00 46.47 91 SER A O 1
ATOM 717 N N . THR A 1 92 ? -27.269 -35.319 61.342 1.00 40.44 92 THR A N 1
ATOM 718 C CA . THR A 1 92 ? -25.876 -35.811 61.260 1.00 40.44 92 THR A CA 1
ATOM 719 C C . THR A 1 92 ? -25.398 -35.928 59.815 1.00 40.44 92 THR A C 1
ATOM 721 O O . THR A 1 92 ? -26.139 -36.269 58.899 1.00 40.44 92 THR A O 1
ATOM 724 N N . GLU A 1 93 ? -24.130 -35.583 59.662 1.00 44.22 93 GLU A N 1
ATOM 725 C CA . GLU A 1 93 ? -23.287 -35.585 58.477 1.00 44.22 93 GLU A CA 1
ATOM 726 C C . GLU A 1 93 ? -23.159 -36.974 57.833 1.00 44.22 93 GLU A C 1
ATOM 728 O O . GLU A 1 93 ? -23.072 -37.972 58.539 1.00 44.22 93 GLU A O 1
ATOM 733 N N . ALA A 1 94 ? -23.026 -37.028 56.505 1.00 35.12 94 ALA A N 1
ATOM 734 C CA . ALA A 1 94 ? -22.141 -37.978 55.822 1.00 35.12 94 ALA A CA 1
ATOM 735 C C . ALA A 1 94 ? -22.053 -37.616 54.336 1.00 35.12 94 ALA A C 1
ATOM 737 O O . ALA A 1 94 ? -23.045 -37.631 53.607 1.00 35.12 94 ALA A O 1
ATOM 738 N N . GLY A 1 95 ? -20.848 -37.275 53.882 1.00 45.91 95 GLY A N 1
ATOM 739 C CA . GLY A 1 95 ? -20.570 -37.060 52.471 1.00 45.91 95 GLY A CA 1
ATOM 740 C C . GLY A 1 95 ? -20.776 -38.328 51.647 1.00 45.91 95 GLY A C 1
ATOM 741 O O . GLY A 1 95 ? -20.467 -39.427 52.093 1.00 45.91 95 GLY A O 1
ATOM 742 N N . ALA A 1 96 ? -21.228 -38.172 50.407 1.00 38.28 96 ALA A N 1
ATOM 743 C CA . ALA A 1 96 ? -21.078 -39.208 49.396 1.00 38.28 96 ALA A CA 1
ATOM 744 C C . ALA A 1 96 ? -21.206 -38.609 47.994 1.00 38.28 96 ALA A C 1
ATOM 746 O O . ALA A 1 96 ? -22.269 -38.167 47.569 1.00 38.28 96 ALA A O 1
ATOM 747 N N . ARG A 1 97 ? -20.069 -38.619 47.294 1.00 52.00 97 ARG A N 1
ATOM 748 C CA . ARG A 1 97 ? -19.901 -38.846 45.852 1.00 52.00 97 ARG A CA 1
ATOM 749 C C . ARG A 1 97 ? -21.219 -39.141 45.117 1.00 52.00 97 ARG A C 1
ATOM 751 O O . ARG A 1 97 ? -21.729 -40.257 45.186 1.00 52.00 97 ARG A O 1
ATOM 758 N N . THR A 1 98 ? -21.738 -38.184 44.357 1.00 46.59 98 THR A N 1
ATOM 759 C CA . THR A 1 98 ? -22.891 -38.421 43.486 1.00 46.59 98 THR A CA 1
ATOM 760 C C . THR A 1 98 ? -22.415 -38.871 42.111 1.00 46.59 98 THR A C 1
ATOM 762 O O . THR A 1 98 ? -22.145 -38.081 41.211 1.00 46.59 98 THR A O 1
ATOM 765 N N . GLY A 1 99 ? -22.344 -40.193 41.947 1.00 52.97 99 GLY A N 1
ATOM 766 C CA . GLY A 1 99 ? -22.622 -40.788 40.648 1.00 52.97 99 GLY A CA 1
ATOM 767 C C . GLY A 1 99 ? -24.002 -40.321 40.180 1.00 52.97 99 GLY A C 1
ATOM 768 O O . GLY A 1 99 ? -24.930 -40.183 40.980 1.00 52.97 99 GLY A O 1
ATOM 769 N N . THR A 1 100 ? -24.115 -40.031 38.891 1.00 52.84 100 THR A N 1
ATOM 770 C CA . THR A 1 100 ? -25.334 -39.591 38.211 1.00 52.84 100 THR A CA 1
ATOM 771 C C . THR A 1 100 ? -26.413 -40.672 38.289 1.00 52.84 100 THR A C 1
ATOM 773 O O . THR A 1 100 ? -26.569 -41.476 37.371 1.00 52.84 100 THR A O 1
ATOM 776 N N . LYS A 1 101 ? -27.163 -40.721 39.391 1.00 64.62 101 LYS A N 1
ATOM 777 C CA . LYS A 1 101 ? -28.436 -41.439 39.434 1.00 64.62 101 LYS A CA 1
ATOM 778 C C . LYS A 1 101 ? -29.429 -40.627 38.607 1.00 64.62 101 LYS A C 1
ATOM 780 O O . LYS A 1 101 ? -29.687 -39.464 38.911 1.00 64.62 101 LYS A O 1
ATOM 785 N N . LYS A 1 102 ? -29.918 -41.216 37.519 1.00 63.31 102 LYS A N 1
ATOM 786 C CA . LYS A 1 102 ? -30.991 -40.650 36.702 1.00 63.31 102 LYS A CA 1
ATOM 787 C C . LYS A 1 102 ? -32.251 -40.660 37.575 1.00 63.31 102 LYS A C 1
ATOM 789 O O . LYS A 1 102 ? -32.708 -41.730 37.947 1.00 63.31 102 LYS A O 1
ATOM 794 N N . LEU A 1 103 ? -32.721 -39.485 37.985 1.00 76.88 103 LEU A N 1
ATOM 795 C CA . LEU A 1 103 ? -33.935 -39.334 38.796 1.00 76.88 103 LEU A CA 1
ATOM 796 C C . LEU A 1 103 ? -35.126 -39.606 37.866 1.00 76.88 103 LEU A C 1
ATOM 798 O O . LEU A 1 103 ? -35.280 -38.902 36.865 1.00 76.88 103 LEU A O 1
ATOM 802 N N . GLU A 1 104 ? -35.896 -40.664 38.126 1.00 74.00 104 GLU A N 1
ATOM 803 C CA . GLU A 1 104 ? -36.940 -41.144 37.201 1.00 74.00 104 GLU A CA 1
ATOM 804 C C . GLU A 1 104 ? -38.311 -40.512 37.473 1.00 74.00 104 GLU A C 1
ATOM 806 O O . GLU A 1 104 ? -39.170 -40.492 36.590 1.00 74.00 104 GLU A O 1
ATOM 811 N N . THR A 1 105 ? -38.511 -39.921 38.654 1.00 84.94 105 THR A N 1
ATOM 812 C CA . THR A 1 105 ? -39.767 -39.262 39.025 1.00 84.94 105 THR A CA 1
ATOM 813 C C . THR A 1 105 ? -39.592 -37.759 39.244 1.00 84.94 105 THR A C 1
ATOM 815 O O . THR A 1 105 ? -38.597 -37.278 39.786 1.00 84.94 105 THR A O 1
ATOM 818 N N . TRP A 1 106 ? -40.603 -36.983 38.844 1.00 80.62 106 TRP A N 1
ATOM 819 C CA . TRP A 1 106 ? -40.643 -35.528 39.057 1.00 80.62 106 TRP A CA 1
ATOM 820 C C . TRP A 1 106 ? -40.494 -35.139 40.537 1.00 80.62 106 TRP A C 1
ATOM 822 O O . TRP A 1 106 ? -39.900 -34.110 40.853 1.00 80.62 106 TRP A O 1
ATOM 832 N N . GLN A 1 107 ? -40.994 -35.985 41.439 1.00 84.69 107 GLN A N 1
ATOM 833 C CA . GLN A 1 107 ? -40.940 -35.787 42.886 1.00 84.69 107 GLN A CA 1
ATOM 834 C C . GLN A 1 107 ? -39.509 -35.908 43.436 1.00 84.69 107 GLN A C 1
ATOM 836 O O . GLN A 1 107 ? -39.105 -35.123 44.292 1.00 84.69 107 GLN A O 1
ATOM 841 N N . GLU A 1 108 ? -38.707 -36.830 42.895 1.00 83.94 108 GLU A N 1
ATOM 842 C CA . GLU A 1 108 ? -37.284 -36.955 43.223 1.00 83.94 108 GLU A CA 1
ATOM 843 C C . GLU A 1 108 ? -36.472 -35.752 42.730 1.00 83.94 108 GLU A C 1
ATOM 845 O O . GLU A 1 108 ? -35.581 -35.278 43.433 1.00 83.94 108 GLU A O 1
ATOM 850 N N . VAL A 1 109 ? -36.798 -35.213 41.550 1.00 81.62 109 VAL A N 1
ATOM 851 C CA . VAL A 1 109 ? -36.144 -34.007 41.015 1.00 81.62 109 VAL A CA 1
ATOM 852 C C . VAL A 1 109 ? -36.411 -32.796 41.903 1.00 81.62 109 VAL A C 1
ATOM 854 O O . VAL A 1 109 ? -35.488 -32.025 42.159 1.00 81.62 109 VAL A O 1
ATOM 857 N N . ASP A 1 110 ? -37.642 -32.625 42.388 1.00 83.31 110 ASP A N 1
ATOM 858 C CA . ASP A 1 110 ? -38.006 -31.472 43.215 1.00 83.31 110 ASP A CA 1
ATOM 859 C C . ASP A 1 110 ? -37.382 -31.546 44.617 1.00 83.31 110 ASP A C 1
ATOM 861 O O . ASP A 1 110 ? -36.889 -30.547 45.143 1.00 83.31 110 ASP A O 1
ATOM 865 N N . MET A 1 111 ? -37.277 -32.755 45.176 1.00 83.69 111 MET A N 1
ATOM 866 C CA . MET A 1 111 ? -36.567 -32.989 46.435 1.00 83.69 111 MET A CA 1
ATOM 867 C C . MET A 1 111 ? -35.060 -32.751 46.334 1.00 83.69 111 MET A C 1
ATOM 869 O O . MET A 1 111 ? -34.453 -32.280 47.297 1.00 83.69 111 MET A O 1
ATOM 873 N N . ASN A 1 112 ? -34.465 -33.043 45.176 1.00 84.31 112 ASN A N 1
ATOM 874 C CA . ASN A 1 112 ? -33.037 -32.859 44.935 1.00 84.31 112 ASN A CA 1
ATOM 875 C C . ASN A 1 112 ? -32.693 -31.497 44.316 1.00 84.31 112 ASN A C 1
ATOM 877 O O . ASN A 1 112 ? -31.528 -31.254 43.982 1.00 84.31 112 ASN A O 1
ATOM 881 N N . ARG A 1 113 ? -33.670 -30.591 44.149 1.00 84.62 113 ARG A N 1
ATOM 882 C CA . ARG A 1 113 ? -33.367 -29.229 43.707 1.00 84.62 113 ARG A CA 1
ATOM 883 C C . ARG A 1 113 ? -32.476 -28.564 44.752 1.00 84.62 113 ARG A C 1
ATOM 885 O O . ARG A 1 113 ? -32.852 -28.517 45.927 1.00 84.62 113 ARG A O 1
ATOM 892 N N . PRO A 1 114 ? -31.322 -28.004 44.350 1.00 81.50 114 PRO A N 1
ATOM 893 C CA . PRO A 1 114 ? -30.529 -27.192 45.254 1.00 81.50 114 PRO A CA 1
ATOM 894 C C . PRO A 1 114 ? -31.414 -26.046 45.743 1.00 81.50 114 PRO A C 1
ATOM 896 O O . PRO A 1 114 ? -31.849 -25.196 44.962 1.00 81.50 114 PRO A O 1
ATOM 899 N N . ARG A 1 115 ? -31.738 -26.061 47.038 1.00 78.38 115 ARG A N 1
ATOM 900 C CA . ARG A 1 115 ? -32.511 -24.988 47.655 1.00 78.38 115 ARG A CA 1
ATOM 901 C C . ARG A 1 115 ? -31.647 -23.739 47.633 1.00 78.38 115 ARG A C 1
ATOM 903 O O . ARG A 1 115 ? -30.473 -23.785 47.998 1.00 78.38 115 ARG A O 1
ATOM 910 N N . VAL A 1 116 ? -32.229 -22.635 47.177 1.00 77.81 116 VAL A N 1
ATOM 911 C CA . VAL A 1 116 ? -31.553 -21.339 47.200 1.00 77.81 116 VAL A CA 1
ATOM 912 C C . VAL A 1 116 ? -31.139 -21.071 48.651 1.00 77.81 116 VAL A C 1
ATOM 914 O O . VAL A 1 116 ? -31.982 -21.241 49.540 1.00 77.81 116 VAL A O 1
ATOM 917 N N . PRO A 1 117 ? -29.869 -20.709 48.916 1.00 77.62 117 PRO A N 1
ATOM 918 C CA . PRO A 1 117 ? -29.449 -20.289 50.244 1.00 77.62 117 PRO A CA 1
ATOM 919 C C . PRO A 1 117 ? -30.442 -19.260 50.784 1.00 77.62 117 PRO A C 1
ATOM 921 O O . PRO A 1 117 ? -30.784 -18.301 50.085 1.00 77.62 117 PRO A O 1
ATOM 924 N N . LYS A 1 118 ? -30.968 -19.496 51.990 1.00 79.00 118 LYS A N 1
ATOM 925 C CA . LYS A 1 118 ? -31.926 -18.577 52.604 1.00 79.00 118 LYS A CA 1
ATOM 926 C C . LYS A 1 118 ? -31.246 -17.218 52.759 1.00 79.00 118 LYS A C 1
ATOM 928 O O . LYS A 1 118 ? -30.086 -17.141 53.152 1.00 79.00 118 LYS A O 1
ATOM 933 N N . VAL A 1 119 ? -31.975 -16.150 52.440 1.00 71.50 119 VAL A N 1
ATOM 934 C CA . VAL A 1 119 ? -31.461 -14.767 52.465 1.00 71.50 119 VAL A CA 1
ATOM 935 C C . VAL A 1 119 ? -30.932 -14.380 53.853 1.00 71.50 119 VAL A C 1
ATOM 937 O O . VAL A 1 119 ? -30.046 -13.538 53.957 1.00 71.50 119 VAL A O 1
ATOM 940 N N . GLU A 1 120 ? -31.427 -15.033 54.904 1.00 74.62 120 GLU A N 1
ATOM 941 C CA . GLU A 1 120 ? -31.072 -14.742 56.296 1.00 74.62 120 GLU A CA 1
ATOM 942 C C . GLU A 1 120 ? -29.630 -15.111 56.669 1.00 74.62 120 GLU A C 1
ATOM 944 O O . GLU A 1 120 ? -29.052 -14.469 57.540 1.00 74.62 120 GLU A O 1
ATOM 949 N N . ASP A 1 121 ? -29.003 -16.050 55.953 1.00 74.81 121 ASP A N 1
ATOM 950 C CA . ASP A 1 121 ? -27.605 -16.438 56.193 1.00 74.81 121 ASP A CA 1
ATOM 951 C C . ASP A 1 121 ? -26.607 -15.614 55.357 1.00 74.81 121 ASP A C 1
ATOM 953 O O . ASP A 1 121 ? -25.395 -15.856 55.377 1.00 74.81 121 ASP A O 1
ATOM 957 N N . TYR A 1 122 ? -27.086 -14.633 54.584 1.00 75.69 122 TYR A N 1
ATOM 958 C CA . TYR A 1 122 ? -26.217 -13.814 53.748 1.00 75.69 122 TYR A CA 1
ATOM 959 C C . TYR A 1 122 ? -25.500 -12.739 54.574 1.00 75.69 122 TYR A C 1
ATOM 961 O O . TYR A 1 122 ? -25.967 -11.610 54.737 1.00 75.69 122 TYR A O 1
ATOM 969 N N . VAL A 1 123 ? -24.298 -13.069 55.050 1.00 79.31 123 VAL A N 1
ATOM 970 C CA . VAL A 1 123 ? -23.388 -12.088 55.652 1.00 79.31 123 VAL A CA 1
ATOM 971 C C . VAL A 1 123 ? -22.700 -11.296 54.543 1.00 79.31 123 VAL A C 1
ATOM 973 O O . VAL A 1 123 ? -21.822 -11.794 53.833 1.00 79.31 123 VAL A O 1
ATOM 976 N N . ARG A 1 124 ? -23.082 -10.025 54.400 1.00 76.75 124 ARG A N 1
ATOM 977 C CA . ARG A 1 124 ? -22.439 -9.101 53.463 1.00 76.75 124 ARG A CA 1
ATOM 978 C C . ARG A 1 124 ? -20.938 -8.966 53.802 1.00 76.75 124 ARG A C 1
ATOM 980 O O . ARG A 1 124 ? -20.596 -8.694 54.955 1.00 76.75 124 ARG A O 1
ATOM 987 N N . PRO A 1 125 ? -20.022 -9.097 52.824 1.00 82.88 125 PRO A N 1
ATOM 988 C CA . PRO A 1 125 ? -18.593 -8.905 53.061 1.00 82.88 125 PRO A CA 1
ATOM 989 C C . PRO A 1 125 ? -18.301 -7.494 53.588 1.00 82.88 125 PRO A C 1
ATOM 991 O O . PRO A 1 125 ? -18.766 -6.517 53.007 1.00 82.88 125 PRO A O 1
ATOM 994 N N . LYS A 1 126 ? -17.457 -7.368 54.624 1.00 80.25 126 LYS A N 1
ATOM 995 C CA . LYS A 1 126 ? -17.119 -6.080 55.279 1.00 80.25 126 LYS A CA 1
ATOM 996 C C . LYS A 1 126 ? -16.533 -5.005 54.346 1.00 80.25 126 LYS A C 1
ATOM 998 O O . LYS A 1 126 ? -16.460 -3.846 54.726 1.00 80.25 126 LYS A O 1
ATOM 1003 N N . LYS A 1 127 ? -16.076 -5.385 53.148 1.00 77.81 127 LYS A N 1
ATOM 1004 C CA . LYS A 1 127 ? -15.508 -4.476 52.136 1.00 77.81 127 LYS A CA 1
ATOM 1005 C C . LYS A 1 127 ? -16.503 -4.068 51.040 1.00 77.81 127 LYS A C 1
ATOM 1007 O O . LYS A 1 127 ? -16.118 -3.338 50.132 1.00 77.81 127 LYS A O 1
ATOM 1012 N N . ALA A 1 128 ? -17.738 -4.572 51.062 1.00 78.00 128 ALA A N 1
ATOM 1013 C CA . ALA A 1 128 ? -18.733 -4.237 50.050 1.00 78.00 128 ALA A CA 1
ATOM 1014 C C . ALA A 1 128 ? -19.313 -2.837 50.329 1.00 78.00 128 ALA A C 1
ATOM 1016 O O . ALA A 1 128 ? -19.818 -2.624 51.430 1.00 78.00 128 ALA A O 1
ATOM 1017 N N . PRO A 1 129 ? -19.285 -1.904 49.359 1.00 80.25 129 PRO A N 1
ATOM 1018 C CA . PRO A 1 129 ? -19.879 -0.583 49.538 1.00 80.25 129 PRO A CA 1
ATOM 1019 C C . PRO A 1 129 ? -21.380 -0.672 49.836 1.00 80.25 129 PRO A C 1
ATOM 1021 O O . PRO A 1 129 ? -22.090 -1.515 49.268 1.00 80.25 129 PRO A O 1
ATOM 1024 N N . ASP A 1 130 ? -21.873 0.195 50.718 1.00 81.00 130 ASP A N 1
ATOM 1025 C CA . ASP A 1 130 ? -23.288 0.230 51.078 1.00 81.00 130 ASP A CA 1
ATOM 1026 C C . ASP A 1 130 ? -24.161 0.548 49.857 1.00 81.00 130 ASP A C 1
ATOM 1028 O O . ASP A 1 130 ? -23.830 1.434 49.066 1.00 81.00 130 ASP A O 1
ATOM 1032 N N . PRO A 1 131 ? -25.293 -0.160 49.677 1.00 73.75 131 PRO A N 1
ATOM 1033 C CA . PRO A 1 131 ? -26.109 -0.025 48.473 1.00 73.75 131 PRO A CA 1
ATOM 1034 C C . PRO A 1 131 ? -26.722 1.377 48.365 1.00 73.75 131 PRO A C 1
ATOM 1036 O O . PRO A 1 131 ? -26.959 1.862 47.264 1.00 73.75 131 PRO A O 1
ATOM 1039 N N . ASN A 1 132 ? -26.901 2.044 49.507 1.00 79.62 132 ASN A N 1
ATOM 1040 C CA . ASN A 1 132 ? -27.450 3.392 49.607 1.00 79.62 132 ASN A CA 1
ATOM 1041 C C . ASN A 1 132 ? -26.385 4.487 49.409 1.00 79.62 132 ASN A C 1
ATOM 1043 O O . ASN A 1 132 ? -26.741 5.654 49.296 1.00 79.62 132 ASN A O 1
ATOM 1047 N N . GLN A 1 133 ? -25.094 4.129 49.370 1.00 80.94 133 GLN A N 1
ATOM 1048 C CA . GLN A 1 133 ? -23.977 5.066 49.179 1.00 80.94 133 GLN A CA 1
ATOM 1049 C C . GLN A 1 133 ? -23.319 4.944 47.795 1.00 80.94 133 GLN A C 1
ATOM 1051 O O . GLN A 1 133 ? -22.367 5.666 47.501 1.00 80.94 133 GLN A O 1
ATOM 1056 N N . LEU A 1 134 ? -23.804 4.048 46.928 1.00 77.50 134 LEU A N 1
ATOM 1057 C CA . LEU A 1 134 ? -23.254 3.896 45.584 1.00 77.50 134 LEU A CA 1
ATOM 1058 C C . LEU A 1 134 ? -23.600 5.111 44.718 1.00 77.50 134 LEU A C 1
ATOM 1060 O O . LEU A 1 134 ? -24.769 5.345 44.399 1.00 77.50 134 LEU A O 1
ATOM 1064 N N . THR A 1 135 ? -22.586 5.841 44.248 1.00 83.62 135 THR A N 1
ATOM 1065 C CA . THR A 1 135 ? -22.821 6.844 43.203 1.00 83.62 135 THR A CA 1
ATOM 1066 C C . THR A 1 135 ? -23.209 6.163 41.893 1.00 83.62 135 THR A C 1
ATOM 1068 O O . THR A 1 135 ? -22.869 5.005 41.618 1.00 83.62 135 THR A O 1
ATOM 1071 N N . ARG A 1 136 ? -23.911 6.898 41.026 1.00 77.00 136 ARG A N 1
ATOM 1072 C CA . ARG A 1 136 ? -24.322 6.397 39.708 1.00 77.00 136 ARG A CA 1
ATOM 1073 C C . ARG A 1 136 ? -23.124 5.953 38.859 1.00 77.00 136 ARG A C 1
ATOM 1075 O O . ARG A 1 136 ? -23.266 5.012 38.075 1.00 77.00 136 ARG A O 1
ATOM 1082 N N . GLU A 1 137 ? -21.953 6.585 39.002 1.00 75.38 137 GLU A N 1
ATOM 1083 C CA . GLU A 1 137 ? -20.738 6.150 38.300 1.00 75.38 137 GLU A CA 1
ATOM 1084 C C . GLU A 1 137 ? -20.175 4.843 38.864 1.00 75.38 137 GLU A C 1
ATOM 1086 O O . GLU A 1 137 ? -19.822 3.954 38.089 1.00 75.38 137 GLU A O 1
ATOM 1091 N N . GLN A 1 138 ? -20.142 4.690 40.189 1.00 73.19 138 GLN A N 1
ATOM 1092 C CA . GLN A 1 138 ? -19.673 3.467 40.847 1.00 73.19 138 GLN A CA 1
ATOM 1093 C C . GLN A 1 138 ? -20.585 2.276 40.535 1.00 73.19 138 GLN A C 1
ATOM 1095 O O . GLN A 1 138 ? -20.099 1.179 40.263 1.00 73.19 138 GLN A O 1
ATOM 1100 N N . PHE A 1 139 ? -21.900 2.501 40.461 1.00 75.88 139 PHE A N 1
ATOM 1101 C CA . PHE A 1 139 ? -22.864 1.490 40.023 1.00 75.88 139 PHE A CA 1
ATOM 1102 C C . PHE A 1 139 ? -22.624 1.047 38.574 1.00 75.88 139 PHE A C 1
ATOM 1104 O O . PHE A 1 139 ? -22.634 -0.145 38.268 1.00 75.88 139 PHE A O 1
ATOM 1111 N N . ARG A 1 140 ? -22.339 1.994 37.672 1.00 72.12 140 ARG A N 1
ATOM 1112 C CA . ARG A 1 140 ? -22.008 1.694 36.268 1.00 72.12 140 ARG A CA 1
ATOM 1113 C C . ARG A 1 140 ? -20.690 0.929 36.124 1.00 72.12 140 ARG A C 1
ATOM 1115 O O . ARG A 1 140 ? -20.610 0.019 35.301 1.00 72.12 140 ARG A O 1
ATOM 1122 N N . GLN A 1 141 ? -19.686 1.258 36.936 1.00 73.31 141 GLN A N 1
ATOM 1123 C CA . GLN A 1 141 ? -18.416 0.527 36.986 1.00 73.31 141 GLN A CA 1
ATOM 1124 C C . GLN A 1 141 ? -18.595 -0.894 37.540 1.00 73.31 141 GLN A C 1
ATOM 1126 O O . GLN A 1 141 ? -18.035 -1.842 36.988 1.00 73.31 141 GLN A O 1
ATOM 1131 N N . PHE A 1 142 ? -19.421 -1.058 38.578 1.00 69.50 142 PHE A N 1
ATOM 1132 C CA . PHE A 1 142 ? -19.758 -2.354 39.170 1.00 69.50 142 PHE A CA 1
ATOM 1133 C C . PHE A 1 142 ? -20.510 -3.269 38.189 1.00 69.50 142 PHE A C 1
ATOM 1135 O O . PHE A 1 142 ? -20.212 -4.459 38.101 1.00 69.50 142 PHE A O 1
ATOM 1142 N N . MET A 1 143 ? -21.389 -2.705 37.353 1.00 72.94 143 MET A N 1
ATOM 1143 C CA . MET A 1 143 ? -22.090 -3.412 36.268 1.00 72.94 143 MET A CA 1
ATOM 1144 C C . MET A 1 143 ? -21.188 -3.778 35.061 1.00 72.94 143 MET A C 1
ATOM 1146 O O . MET A 1 143 ? -21.691 -4.164 34.007 1.00 72.94 143 MET A O 1
ATOM 1150 N N . ARG A 1 144 ? -19.852 -3.712 35.214 1.00 59.03 144 ARG A N 1
ATOM 1151 C CA . ARG A 1 144 ? -18.809 -4.145 34.257 1.00 59.03 144 ARG A CA 1
ATOM 1152 C C . ARG A 1 144 ? -18.761 -3.421 32.905 1.00 59.03 144 ARG A C 1
ATOM 1154 O O . ARG A 1 144 ? -18.191 -3.947 31.952 1.00 59.03 144 ARG A O 1
ATOM 1161 N N . GLY A 1 145 ? -19.259 -2.195 32.801 1.00 62.25 145 GLY A N 1
ATOM 1162 C CA . GLY A 1 145 ? -19.025 -1.377 31.610 1.00 62.25 145 GLY A CA 1
ATOM 1163 C C . GLY A 1 145 ? -17.950 -0.328 31.857 1.00 62.25 145 GLY A C 1
ATOM 1164 O O . GLY A 1 145 ? -18.272 0.734 32.384 1.00 62.25 145 GLY A O 1
ATOM 1165 N N . LYS A 1 146 ? -16.696 -0.546 31.426 1.00 63.75 146 LYS A N 1
ATOM 1166 C CA . LYS A 1 146 ? -15.856 0.620 31.093 1.00 63.75 146 LYS A CA 1
ATOM 1167 C C . LYS A 1 146 ? -16.615 1.356 29.984 1.00 63.75 146 LYS A C 1
ATOM 1169 O O . LYS A 1 146 ? -16.905 0.707 28.978 1.00 63.75 146 LYS A O 1
ATOM 1174 N N . PRO A 1 147 ? -16.990 2.638 30.141 1.00 66.75 147 PRO A N 1
ATOM 1175 C CA . PRO A 1 147 ? -17.643 3.348 29.053 1.00 66.75 147 PRO A CA 1
ATOM 1176 C C . PRO A 1 147 ? -16.695 3.303 27.855 1.00 66.75 147 PRO A C 1
ATOM 1178 O O . PRO A 1 147 ? -15.526 3.686 27.970 1.00 66.75 147 PRO A O 1
ATOM 1181 N N . GLN A 1 148 ? -17.163 2.745 26.738 1.00 67.75 148 GLN A N 1
ATOM 1182 C CA . GLN A 1 148 ? -16.387 2.723 25.507 1.00 67.75 148 GLN A CA 1
ATOM 1183 C C . GLN A 1 148 ? -16.107 4.187 25.156 1.00 67.75 148 GLN A C 1
ATOM 1185 O O . GLN A 1 148 ? -17.038 4.968 24.977 1.00 67.75 148 GLN A O 1
ATOM 1190 N N . ARG A 1 149 ? -14.828 4.587 25.166 1.00 79.94 149 ARG A N 1
ATOM 1191 C CA . ARG A 1 149 ? -14.439 6.000 24.989 1.00 79.94 149 ARG A CA 1
ATOM 1192 C C . ARG A 1 149 ? -14.876 6.557 23.631 1.00 79.94 149 ARG A C 1
ATOM 1194 O O . ARG A 1 149 ? -15.042 7.761 23.499 1.00 79.94 149 ARG A O 1
ATOM 1201 N N . PHE A 1 150 ? -15.062 5.671 22.655 1.00 83.88 150 PHE A N 1
ATOM 1202 C CA . PHE A 1 150 ? -15.473 5.979 21.294 1.00 83.88 150 PHE A CA 1
ATOM 1203 C C . PHE A 1 150 ? -16.609 5.046 20.880 1.00 83.88 150 PHE A C 1
ATOM 1205 O O . PHE A 1 150 ? -16.647 3.894 21.322 1.00 83.88 150 PHE A O 1
ATOM 1212 N N . SER A 1 151 ? -17.520 5.526 20.033 1.00 91.69 151 SER A N 1
ATOM 1213 C CA . SER A 1 151 ? -18.522 4.658 19.416 1.00 91.69 151 SER A CA 1
ATOM 1214 C C . SER A 1 151 ? -17.829 3.605 18.545 1.00 91.69 151 SER A C 1
ATOM 1216 O O . SER A 1 151 ? -16.786 3.863 17.940 1.00 91.69 151 SER A O 1
ATOM 1218 N N . VAL A 1 152 ? -18.411 2.404 18.479 1.00 89.25 152 VAL A N 1
ATOM 1219 C CA . VAL A 1 152 ? -17.936 1.325 17.592 1.00 89.25 152 VAL A CA 1
ATOM 1220 C C . VAL A 1 152 ? -17.881 1.812 16.139 1.00 89.25 152 VAL A C 1
ATOM 1222 O O . VAL A 1 152 ? -16.931 1.521 15.420 1.00 89.25 152 VAL A O 1
ATOM 1225 N N . GLU A 1 153 ? -18.861 2.622 15.742 1.00 93.50 153 GLU A N 1
ATOM 1226 C CA . GLU A 1 153 ? -18.967 3.225 14.412 1.00 93.50 153 GLU A CA 1
ATOM 1227 C C . GLU A 1 153 ? -17.768 4.125 14.088 1.00 93.50 153 GLU A C 1
ATOM 1229 O O . GLU A 1 153 ? -17.185 4.013 13.012 1.00 93.50 153 GLU A O 1
ATOM 1234 N N . LEU A 1 154 ? -17.332 4.966 15.035 1.00 94.12 154 LEU A N 1
ATOM 1235 C CA . LEU A 1 154 ? -16.168 5.830 14.837 1.00 94.12 154 LEU A CA 1
ATOM 1236 C C . LEU A 1 154 ? -14.878 5.011 14.707 1.00 94.12 154 LEU A C 1
ATOM 1238 O O . LEU A 1 154 ? -14.020 5.335 13.889 1.00 94.12 154 LEU A O 1
ATOM 1242 N N . GLN A 1 155 ? -14.743 3.934 15.485 1.00 93.12 155 GLN A N 1
ATOM 1243 C CA . GLN A 1 155 ? -13.591 3.034 15.378 1.00 93.12 155 GLN A CA 1
ATOM 1244 C C . GLN A 1 155 ? -13.536 2.351 14.006 1.00 93.12 155 GLN A C 1
ATOM 1246 O O . GLN A 1 155 ? -12.468 2.286 13.400 1.00 93.12 155 GLN A O 1
ATOM 1251 N N . GLN A 1 156 ? -14.681 1.892 13.496 1.00 95.38 156 GLN A N 1
ATOM 1252 C CA . GLN A 1 156 ? -14.783 1.300 12.160 1.00 95.38 156 GLN A CA 1
ATOM 1253 C C . GLN A 1 156 ? -14.484 2.323 11.061 1.00 95.38 156 GLN A C 1
ATOM 1255 O O . GLN A 1 156 ? -13.745 2.015 10.129 1.00 95.38 156 GLN A O 1
ATOM 1260 N N . PHE A 1 157 ? -14.989 3.551 11.196 1.00 97.75 157 PHE A N 1
ATOM 1261 C CA . PHE A 1 157 ? -14.732 4.632 10.248 1.00 97.75 157 PHE A CA 1
ATOM 1262 C C . PHE A 1 157 ? -13.241 4.978 10.164 1.00 97.75 157 PHE A C 1
ATOM 1264 O O . PHE A 1 157 ? -12.675 5.006 9.074 1.00 97.75 157 PHE A O 1
ATOM 1271 N N . ILE A 1 158 ? -12.577 5.173 11.308 1.00 97.19 158 ILE A N 1
ATOM 1272 C CA . ILE A 1 158 ? -11.132 5.448 11.351 1.00 97.19 158 ILE A CA 1
ATOM 1273 C C . ILE A 1 158 ? -10.341 4.266 10.777 1.00 97.19 158 ILE A C 1
ATOM 1275 O O . ILE A 1 158 ? -9.415 4.471 9.994 1.00 97.19 158 ILE A O 1
ATOM 1279 N N . GLY A 1 159 ? -10.729 3.032 11.114 1.00 96.19 159 GLY A N 1
ATOM 1280 C CA . GLY A 1 159 ? -10.119 1.830 10.547 1.00 96.19 159 GLY A CA 1
ATOM 1281 C C . GLY A 1 159 ? -10.212 1.788 9.019 1.00 96.19 159 GLY A C 1
ATOM 1282 O O . GLY A 1 159 ? -9.211 1.527 8.354 1.00 96.19 159 GLY A O 1
ATOM 1283 N N . ALA A 1 160 ? -11.377 2.117 8.454 1.00 97.56 160 ALA A N 1
ATOM 1284 C CA . ALA A 1 160 ? -11.577 2.173 7.008 1.00 97.56 160 ALA A CA 1
ATOM 1285 C C . ALA A 1 160 ? -10.695 3.238 6.334 1.00 97.56 160 ALA A C 1
ATOM 1287 O O . ALA A 1 160 ? -10.094 2.959 5.299 1.00 97.56 160 ALA A O 1
ATOM 1288 N N . TRP A 1 161 ? -10.551 4.423 6.936 1.00 97.94 161 TRP A N 1
ATOM 1289 C CA . TRP A 1 161 ? -9.673 5.478 6.414 1.00 97.94 161 TRP A CA 1
ATOM 1290 C C . TRP A 1 161 ? -8.195 5.097 6.425 1.00 97.94 161 TRP A C 1
ATOM 1292 O O . TRP A 1 161 ? -7.484 5.412 5.474 1.00 97.94 161 TRP A O 1
ATOM 1302 N N . ILE A 1 162 ? -7.733 4.397 7.463 1.00 97.50 162 ILE A N 1
ATOM 1303 C CA . ILE A 1 162 ? -6.350 3.906 7.527 1.00 97.50 162 ILE A CA 1
ATOM 1304 C C . ILE A 1 162 ? -6.096 2.897 6.402 1.00 97.50 162 ILE A C 1
ATOM 1306 O O . ILE A 1 162 ? -5.097 3.009 5.695 1.00 97.50 162 ILE A O 1
ATOM 1310 N N . ILE A 1 163 ? -7.016 1.949 6.196 1.00 97.25 163 ILE A N 1
ATOM 1311 C CA . ILE A 1 163 ? -6.908 0.950 5.122 1.00 97.25 163 ILE A CA 1
ATOM 1312 C C . ILE A 1 163 ? -6.932 1.630 3.748 1.00 97.25 163 ILE A C 1
ATOM 1314 O O . ILE A 1 163 ? -6.097 1.330 2.898 1.00 97.25 163 ILE A O 1
ATOM 1318 N N . LEU A 1 164 ? -7.846 2.581 3.536 1.00 98.12 164 LEU A N 1
ATOM 1319 C CA . LEU A 1 164 ? -7.950 3.321 2.280 1.00 98.12 164 LEU A CA 1
ATOM 1320 C C . LEU A 1 164 ? -6.691 4.154 1.999 1.00 98.12 164 LEU A C 1
ATOM 1322 O O . LEU A 1 164 ? -6.203 4.169 0.869 1.00 98.12 164 LEU A O 1
ATOM 1326 N N . GLY A 1 165 ? -6.147 4.817 3.023 1.00 97.94 165 GLY A N 1
ATOM 1327 C CA . GLY A 1 165 ? -4.898 5.570 2.929 1.00 97.94 165 GLY A CA 1
ATOM 1328 C C . GLY A 1 165 ? -3.713 4.671 2.580 1.00 97.94 165 GLY A C 1
ATOM 1329 O O . GLY A 1 165 ? -2.921 5.022 1.710 1.00 97.94 165 GLY A O 1
ATOM 1330 N N . PHE A 1 166 ? -3.641 3.481 3.182 1.00 96.75 166 PHE A N 1
ATOM 1331 C CA . PHE A 1 166 ? -2.607 2.495 2.877 1.00 96.75 166 PHE A CA 1
ATOM 1332 C C . PHE A 1 166 ? -2.685 2.018 1.418 1.00 96.75 166 PHE A C 1
ATOM 1334 O O . PHE A 1 166 ? -1.705 2.136 0.687 1.00 96.75 166 PHE A O 1
ATOM 1341 N N . ILE A 1 167 ? -3.865 1.593 0.950 1.00 97.56 167 ILE A N 1
ATOM 1342 C CA . ILE A 1 167 ? -4.066 1.168 -0.448 1.00 97.56 167 ILE A CA 1
ATOM 1343 C C . ILE A 1 167 ? -3.712 2.301 -1.421 1.00 97.56 167 ILE A C 1
ATOM 1345 O O . ILE A 1 167 ? -3.015 2.081 -2.409 1.00 97.56 167 ILE A O 1
ATOM 1349 N N . SER A 1 168 ? -4.149 3.527 -1.128 1.00 97.50 168 SER A N 1
ATOM 1350 C CA . SER A 1 168 ? -3.853 4.693 -1.970 1.00 97.50 168 SER A CA 1
ATOM 1351 C C . SER A 1 168 ? -2.352 4.987 -2.031 1.00 97.50 168 SER A C 1
ATOM 1353 O O . SER A 1 168 ? -1.841 5.351 -3.090 1.00 97.50 168 SER A O 1
ATOM 1355 N N . SER A 1 169 ? -1.636 4.805 -0.915 1.00 97.25 169 SER A N 1
ATOM 1356 C CA . SER A 1 169 ? -0.186 5.001 -0.856 1.00 97.25 169 SER A CA 1
ATOM 1357 C C . SER A 1 169 ? 0.581 3.972 -1.689 1.00 97.25 169 SER A C 1
ATOM 1359 O O . SER A 1 169 ? 1.490 4.361 -2.415 1.00 97.25 169 SER A O 1
ATOM 1361 N N . GLU A 1 170 ? 0.162 2.704 -1.681 1.00 96.88 170 GLU A N 1
ATOM 1362 C CA . GLU A 1 170 ? 0.752 1.642 -2.510 1.00 96.88 170 GLU A CA 1
ATOM 1363 C C . GLU A 1 170 ? 0.526 1.902 -4.002 1.00 96.88 170 GLU A C 1
ATOM 1365 O O . GLU A 1 170 ? 1.445 1.777 -4.810 1.00 96.88 170 GLU A O 1
ATOM 1370 N N . VAL A 1 171 ? -0.679 2.339 -4.388 1.00 96.38 171 VAL A N 1
ATOM 1371 C CA . VAL A 1 171 ? -0.971 2.711 -5.781 1.00 96.38 171 VAL A CA 1
ATOM 1372 C C . VAL A 1 171 ? -0.111 3.896 -6.219 1.00 96.38 171 VAL A C 1
ATOM 1374 O O . VAL A 1 171 ? 0.490 3.848 -7.289 1.00 96.38 171 VAL A O 1
ATOM 1377 N N . MET A 1 172 ? -0.002 4.943 -5.396 1.00 96.19 172 MET A N 1
ATOM 1378 C CA . MET A 1 172 ? 0.838 6.103 -5.713 1.00 96.19 172 MET A CA 1
ATOM 1379 C C . MET A 1 172 ? 2.321 5.746 -5.780 1.00 96.19 172 MET A C 1
ATOM 1381 O O . MET A 1 172 ? 3.011 6.210 -6.684 1.00 96.19 172 MET A O 1
ATOM 1385 N N . LEU A 1 173 ? 2.807 4.891 -4.879 1.00 94.44 173 LEU A N 1
ATOM 1386 C CA . LEU A 1 173 ? 4.171 4.374 -4.919 1.00 94.44 173 LEU A CA 1
ATOM 1387 C C . LEU A 1 173 ? 4.412 3.552 -6.189 1.00 94.44 173 LEU A C 1
ATOM 1389 O O . LEU A 1 173 ? 5.437 3.716 -6.842 1.00 94.44 173 LEU A O 1
ATOM 1393 N N . THR A 1 174 ? 3.449 2.720 -6.579 1.00 92.94 174 THR A N 1
ATOM 1394 C CA . THR A 1 174 ? 3.521 1.927 -7.811 1.00 92.94 174 THR A CA 1
ATOM 1395 C C . THR A 1 174 ? 3.587 2.833 -9.036 1.00 92.94 174 THR A C 1
ATOM 1397 O O . THR A 1 174 ? 4.444 2.637 -9.890 1.00 92.94 174 THR A O 1
ATOM 1400 N N . LEU A 1 175 ? 2.742 3.866 -9.107 1.00 90.75 175 LEU A N 1
ATOM 1401 C CA . LEU A 1 175 ? 2.786 4.863 -10.182 1.00 90.75 175 LEU A CA 1
ATOM 1402 C C . LEU A 1 175 ? 4.092 5.663 -10.182 1.00 90.75 175 LEU A C 1
ATOM 1404 O O . LEU A 1 175 ? 4.575 6.033 -11.246 1.00 90.75 175 LEU A O 1
ATOM 1408 N N . TYR A 1 176 ? 4.659 5.926 -9.006 1.00 90.38 176 TYR A N 1
ATOM 1409 C CA . TYR A 1 176 ? 5.941 6.607 -8.867 1.00 90.38 176 TYR A CA 1
ATOM 1410 C C . TYR A 1 176 ? 7.102 5.742 -9.374 1.00 90.38 176 TYR A C 1
ATOM 1412 O O . TYR A 1 176 ? 7.939 6.236 -10.119 1.00 90.38 176 TYR A O 1
ATOM 1420 N N . ILE A 1 177 ? 7.124 4.452 -9.029 1.00 86.94 177 ILE A N 1
ATOM 1421 C CA . ILE A 1 177 ? 8.142 3.496 -9.495 1.00 86.94 177 ILE A CA 1
ATOM 1422 C C . ILE A 1 177 ? 7.983 3.207 -10.992 1.00 86.94 177 ILE A C 1
ATOM 1424 O O . ILE A 1 177 ? 8.967 3.088 -11.708 1.00 86.94 177 ILE A O 1
ATOM 1428 N N . MET A 1 178 ? 6.747 3.099 -11.484 1.00 80.75 178 MET A N 1
ATOM 1429 C CA . MET A 1 178 ? 6.461 2.889 -12.907 1.00 80.75 178 MET A CA 1
ATOM 1430 C C . MET A 1 178 ? 6.517 4.183 -13.726 1.00 80.75 178 MET A C 1
ATOM 1432 O O . MET A 1 178 ? 6.188 4.163 -14.916 1.00 80.75 178 MET A O 1
ATOM 1436 N N . ARG A 1 179 ? 6.879 5.318 -13.114 1.00 79.88 179 ARG A N 1
ATOM 1437 C CA . ARG A 1 179 ? 6.934 6.590 -13.823 1.00 79.88 179 ARG A CA 1
ATOM 1438 C C . ARG A 1 179 ? 7.975 6.468 -14.942 1.00 79.88 179 ARG A C 1
ATOM 1440 O O . ARG A 1 179 ? 9.102 6.061 -14.675 1.00 79.88 179 ARG A O 1
ATOM 1447 N N . PRO A 1 180 ? 7.631 6.831 -16.187 1.00 65.69 180 PRO A N 1
ATOM 1448 C CA . PRO A 1 180 ? 8.506 6.646 -17.346 1.00 65.69 180 PRO A CA 1
ATOM 1449 C C . PRO A 1 180 ? 9.776 7.525 -17.341 1.00 65.69 180 PRO A C 1
ATOM 1451 O O . PRO A 1 180 ? 10.500 7.538 -18.328 1.00 65.69 180 PRO A O 1
ATOM 1454 N N . ASP A 1 181 ? 10.081 8.235 -16.252 1.00 61.75 181 ASP A N 1
ATOM 1455 C CA . ASP A 1 181 ? 11.298 9.050 -16.140 1.00 61.75 181 ASP A CA 1
ATOM 1456 C C . ASP A 1 181 ? 12.577 8.193 -15.997 1.00 61.75 181 ASP A C 1
ATOM 1458 O O . ASP A 1 181 ? 13.673 8.680 -16.257 1.00 61.75 181 ASP A O 1
ATOM 1462 N N . ASP A 1 182 ? 12.466 6.890 -15.705 1.00 62.75 182 ASP A N 1
ATOM 1463 C CA . ASP A 1 182 ? 13.609 5.958 -15.711 1.00 62.75 182 ASP A CA 1
ATOM 1464 C C . ASP A 1 182 ? 14.051 5.519 -17.130 1.00 62.75 182 ASP A C 1
ATOM 1466 O O . ASP A 1 182 ? 14.918 4.653 -17.276 1.00 62.75 182 ASP A O 1
ATOM 1470 N N . PHE A 1 183 ? 13.502 6.104 -18.205 1.00 63.66 183 PHE A N 1
ATOM 1471 C CA . PHE A 1 183 ? 13.915 5.813 -19.587 1.00 63.66 183 PHE A CA 1
ATOM 1472 C C . PHE A 1 183 ? 15.057 6.692 -20.117 1.00 63.66 183 PHE A C 1
ATOM 1474 O O . PHE A 1 183 ? 15.429 6.510 -21.276 1.00 63.66 183 PHE A O 1
ATOM 1481 N N . GLU A 1 184 ? 15.672 7.565 -19.307 1.00 77.06 184 GLU A N 1
ATOM 1482 C CA . GLU A 1 184 ? 16.846 8.357 -19.733 1.00 77.06 184 GLU A CA 1
ATOM 1483 C C . GLU A 1 184 ? 17.918 7.462 -20.384 1.00 77.06 184 GLU A C 1
ATOM 1485 O O . GLU A 1 184 ? 18.422 7.762 -21.465 1.00 77.06 184 GLU A O 1
ATOM 1490 N N . TRP A 1 185 ? 18.191 6.288 -19.804 1.00 80.94 185 TRP A N 1
ATOM 1491 C CA . TRP A 1 185 ? 19.160 5.343 -20.368 1.00 80.94 185 TRP A CA 1
ATOM 1492 C C . TRP A 1 185 ? 18.695 4.712 -21.692 1.00 80.94 185 TRP A C 1
ATOM 1494 O O . TRP A 1 185 ? 19.522 4.426 -22.555 1.00 80.94 185 TRP A O 1
ATOM 1504 N N . VAL A 1 186 ? 17.387 4.493 -21.881 1.00 81.94 186 VAL A N 1
ATOM 1505 C CA . VAL A 1 186 ? 16.828 3.950 -23.133 1.00 81.94 186 VAL A CA 1
ATOM 1506 C C . VAL A 1 186 ? 16.896 4.994 -24.239 1.00 81.94 186 VAL A C 1
ATOM 1508 O O . VAL A 1 186 ? 17.181 4.655 -25.389 1.00 81.94 186 VAL A O 1
ATOM 1511 N N . GLU A 1 187 ? 16.649 6.260 -23.911 1.00 84.88 187 GLU A N 1
ATOM 1512 C CA . GLU A 1 187 ? 16.793 7.373 -24.845 1.00 84.88 187 GLU A CA 1
ATOM 1513 C C . GLU A 1 187 ? 18.258 7.602 -25.219 1.00 84.88 187 GLU A C 1
ATOM 1515 O O . GLU A 1 187 ? 18.573 7.714 -26.406 1.00 84.88 187 GLU A O 1
ATOM 1520 N N . GLU A 1 188 ? 19.170 7.560 -24.245 1.00 88.31 188 GLU A N 1
ATOM 1521 C CA . GLU A 1 188 ? 20.612 7.588 -24.495 1.00 88.31 188 GLU A CA 1
ATOM 1522 C C . GLU A 1 188 ? 21.063 6.420 -25.381 1.00 88.31 188 GLU A C 1
ATOM 1524 O O . GLU A 1 188 ? 21.830 6.612 -26.328 1.00 88.31 188 GLU A O 1
ATOM 1529 N N . GLU A 1 189 ? 20.567 5.208 -25.131 1.00 88.88 189 GLU A N 1
ATOM 1530 C CA . GLU A 1 189 ? 20.932 4.028 -25.914 1.00 88.88 189 GLU A CA 1
ATOM 1531 C C . GLU A 1 189 ? 20.352 4.084 -27.338 1.00 88.88 189 GLU A C 1
ATOM 1533 O O . GLU A 1 189 ? 21.042 3.763 -28.311 1.00 88.88 189 GLU A O 1
ATOM 1538 N N . ARG A 1 190 ? 19.124 4.596 -27.513 1.00 92.00 190 ARG A N 1
ATOM 1539 C CA . ARG A 1 190 ? 18.564 4.899 -28.844 1.00 92.00 190 ARG A CA 1
ATOM 1540 C C . ARG A 1 190 ? 19.397 5.947 -29.574 1.00 92.00 190 ARG A C 1
ATOM 1542 O O . ARG A 1 190 ? 19.705 5.752 -30.750 1.00 92.00 190 ARG A O 1
ATOM 1549 N N . ALA A 1 191 ? 19.817 7.009 -28.890 1.00 94.62 191 ALA A N 1
ATOM 1550 C CA . ALA A 1 191 ? 20.668 8.042 -29.471 1.00 94.62 191 ALA A CA 1
ATOM 1551 C C . ALA A 1 191 ? 22.033 7.479 -29.907 1.00 94.62 191 ALA A C 1
ATOM 1553 O O . ALA A 1 191 ? 22.523 7.805 -30.994 1.00 94.62 191 ALA A O 1
ATOM 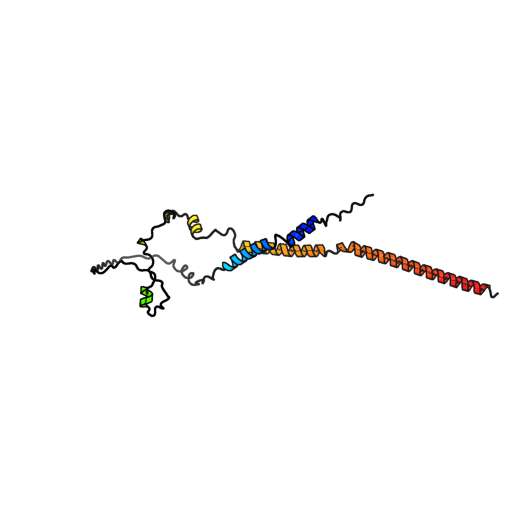1554 N N . ARG A 1 192 ? 22.629 6.572 -29.121 1.00 93.44 192 ARG A N 1
ATOM 1555 C CA . ARG A 1 192 ? 23.863 5.859 -29.495 1.00 93.44 192 ARG A CA 1
ATOM 1556 C C . ARG A 1 192 ? 23.668 4.974 -30.723 1.00 93.44 192 ARG A C 1
ATOM 1558 O O . ARG A 1 192 ? 24.496 5.020 -31.638 1.00 93.44 192 ARG A O 1
ATOM 1565 N N . LEU A 1 193 ? 22.573 4.217 -30.791 1.00 94.38 193 LEU A N 1
ATOM 1566 C CA . LEU A 1 193 ? 22.248 3.381 -31.950 1.00 94.38 193 LEU A CA 1
ATOM 1567 C C . LEU A 1 193 ? 21.996 4.212 -33.211 1.00 94.38 193 LEU A C 1
ATOM 1569 O O . LEU A 1 193 ? 22.474 3.853 -34.288 1.00 94.38 193 LEU A O 1
ATOM 1573 N N . GLU A 1 194 ? 21.296 5.340 -33.106 1.00 95.88 194 GLU A N 1
ATOM 1574 C CA . GLU A 1 194 ? 21.121 6.263 -34.228 1.00 95.88 194 GLU A CA 1
ATOM 1575 C C . GLU A 1 194 ? 22.449 6.859 -34.693 1.00 95.88 194 GLU A C 1
ATOM 1577 O O . GLU A 1 194 ? 22.712 6.917 -35.896 1.00 95.88 194 GLU A O 1
ATOM 1582 N N . ALA A 1 195 ? 23.319 7.258 -33.763 1.00 95.69 195 ALA A N 1
ATOM 1583 C CA . ALA A 1 195 ? 24.647 7.754 -34.096 1.00 95.69 195 ALA A CA 1
ATOM 1584 C C . ALA A 1 195 ? 25.489 6.681 -34.810 1.00 95.69 195 ALA A C 1
ATOM 1586 O O . ALA A 1 195 ? 26.162 6.986 -35.798 1.00 95.69 195 ALA A O 1
ATOM 1587 N N . ALA A 1 196 ? 25.421 5.423 -34.367 1.00 95.38 196 ALA A N 1
ATOM 1588 C CA . ALA A 1 196 ? 26.090 4.298 -35.018 1.00 95.38 196 ALA A CA 1
ATOM 1589 C C . ALA A 1 196 ? 25.526 4.023 -36.422 1.00 95.38 196 ALA A C 1
ATOM 1591 O O . ALA A 1 196 ? 26.293 3.906 -37.378 1.00 95.38 196 ALA A O 1
ATOM 1592 N N . LYS A 1 197 ? 24.196 4.014 -36.583 1.00 95.88 197 LYS A N 1
ATOM 1593 C CA . LYS A 1 197 ? 23.536 3.864 -37.892 1.00 95.88 197 LYS A CA 1
ATOM 1594 C C . LYS A 1 197 ? 23.942 4.970 -38.865 1.00 95.88 197 LYS A C 1
ATOM 1596 O O . LYS A 1 197 ? 24.296 4.680 -40.004 1.00 95.88 197 LYS A O 1
ATOM 1601 N N . ARG A 1 198 ? 23.972 6.229 -38.411 1.00 96.38 198 ARG A N 1
ATOM 1602 C CA . ARG A 1 198 ? 24.425 7.372 -39.226 1.00 96.38 198 ARG A CA 1
ATOM 1603 C C . ARG A 1 198 ? 25.888 7.224 -39.653 1.00 96.38 198 ARG A C 1
ATOM 1605 O O . ARG A 1 198 ? 26.222 7.569 -40.782 1.00 96.38 198 ARG A O 1
ATOM 1612 N N . LYS A 1 199 ? 26.760 6.699 -38.784 1.00 95.00 199 LYS A N 1
ATOM 1613 C CA . LYS A 1 199 ? 28.164 6.417 -39.131 1.00 95.00 199 LYS A CA 1
ATOM 1614 C C . LYS A 1 199 ? 28.278 5.316 -40.188 1.00 95.00 199 LYS A C 1
ATOM 1616 O O . LYS A 1 199 ? 28.994 5.511 -41.164 1.00 95.00 199 LYS A O 1
ATOM 1621 N N . MET A 1 200 ? 27.544 4.213 -40.037 1.00 91.81 200 MET A N 1
ATOM 1622 C CA . MET A 1 200 ? 27.546 3.114 -41.014 1.00 91.81 200 MET A CA 1
ATOM 1623 C C . MET A 1 200 ? 27.028 3.563 -42.384 1.00 91.81 200 MET A C 1
ATOM 1625 O O . MET A 1 200 ? 27.669 3.282 -43.393 1.00 91.81 200 MET A O 1
ATOM 1629 N N . ALA A 1 201 ? 25.942 4.341 -42.423 1.00 95.31 201 ALA A N 1
ATOM 1630 C CA . ALA A 1 201 ? 25.401 4.884 -43.670 1.00 95.31 201 ALA A CA 1
ATOM 1631 C C . ALA A 1 201 ? 26.412 5.789 -44.401 1.00 95.31 201 ALA A C 1
ATOM 1633 O O . ALA A 1 201 ? 26.590 5.671 -45.611 1.00 95.31 201 ALA A O 1
ATOM 1634 N N . ARG A 1 202 ? 27.137 6.652 -43.671 1.00 94.81 202 ARG A N 1
ATOM 1635 C CA . ARG A 1 202 ? 28.201 7.486 -44.261 1.00 94.81 202 ARG A CA 1
ATOM 1636 C C . ARG A 1 202 ? 29.347 6.652 -44.835 1.00 94.81 202 ARG A C 1
ATOM 1638 O O . ARG A 1 202 ? 29.877 6.997 -45.885 1.00 94.81 202 ARG A O 1
ATOM 1645 N N . LEU A 1 203 ? 29.739 5.573 -44.154 1.00 94.44 203 LEU A N 1
ATOM 1646 C CA . LEU A 1 203 ? 30.800 4.682 -44.633 1.00 94.44 203 LEU A CA 1
ATOM 1647 C C . LEU A 1 203 ? 30.383 3.923 -45.896 1.00 94.44 203 LEU A C 1
ATOM 1649 O O . LEU A 1 203 ? 31.189 3.813 -46.815 1.00 94.44 203 LEU A O 1
ATOM 1653 N N . GLN A 1 204 ? 29.134 3.456 -45.969 1.00 94.88 204 GLN A N 1
ATOM 1654 C CA . GLN A 1 204 ? 28.589 2.812 -47.170 1.00 94.88 204 GLN A CA 1
ATOM 1655 C C . GLN A 1 204 ? 28.598 3.767 -48.367 1.00 94.88 204 GLN A C 1
ATOM 1657 O O . GLN A 1 204 ? 29.188 3.446 -49.395 1.00 94.88 204 GLN A O 1
ATOM 1662 N N . GLN A 1 205 ? 28.075 4.985 -48.196 1.00 95.44 205 GLN A N 1
ATOM 1663 C CA . GLN A 1 205 ? 28.105 6.013 -49.243 1.00 95.44 205 GLN A CA 1
ATOM 1664 C C . GLN A 1 205 ? 29.532 6.345 -49.697 1.00 95.44 205 GLN A C 1
ATOM 1666 O O . GLN A 1 205 ? 29.789 6.564 -50.879 1.00 95.44 205 GLN A O 1
ATOM 1671 N N . TYR A 1 206 ? 30.490 6.387 -48.768 1.00 95.81 206 TYR A N 1
ATOM 1672 C CA . TYR A 1 206 ? 31.891 6.619 -49.108 1.00 95.81 206 TYR A CA 1
ATOM 1673 C C . TYR A 1 206 ? 32.483 5.476 -49.949 1.00 95.81 206 TYR A C 1
ATOM 1675 O O . TYR A 1 206 ? 33.201 5.742 -50.913 1.00 95.81 206 TYR A O 1
ATOM 1683 N N . GLN A 1 207 ? 32.162 4.218 -49.627 1.00 94.44 207 GLN A N 1
ATOM 1684 C CA . GLN A 1 207 ? 32.608 3.061 -50.408 1.00 94.44 207 GLN A CA 1
ATOM 1685 C C . GLN A 1 207 ? 31.987 3.029 -51.807 1.00 94.44 207 GLN A C 1
ATOM 1687 O O . GLN A 1 207 ? 32.712 2.808 -52.773 1.00 94.44 207 GLN A O 1
ATOM 1692 N N . GLU A 1 208 ? 30.689 3.308 -51.930 1.00 96.12 208 GLU A N 1
ATOM 1693 C CA . GLU A 1 208 ? 29.997 3.395 -53.223 1.00 96.12 208 GLU A CA 1
ATOM 1694 C C . GLU A 1 208 ? 30.606 4.488 -54.112 1.00 96.12 208 GLU A C 1
ATOM 1696 O O . GLU A 1 208 ? 30.922 4.239 -55.274 1.00 96.12 208 GLU A O 1
ATOM 1701 N N . ASN A 1 209 ? 30.878 5.671 -53.552 1.00 95.12 209 ASN A N 1
ATOM 1702 C CA . ASN A 1 209 ? 31.531 6.762 -54.279 1.00 95.12 209 ASN A CA 1
ATOM 1703 C C . ASN A 1 209 ? 32.961 6.411 -54.724 1.00 95.12 209 ASN A C 1
ATOM 1705 O O . ASN A 1 209 ? 33.382 6.809 -55.809 1.00 95.12 209 ASN A O 1
ATOM 1709 N N . LEU A 1 210 ? 33.728 5.682 -53.905 1.00 94.88 210 LEU A N 1
ATOM 1710 C CA . LEU A 1 210 ? 35.058 5.203 -54.295 1.00 94.88 210 LEU A CA 1
ATOM 1711 C C . LEU A 1 210 ? 34.989 4.136 -55.391 1.00 94.88 210 LEU A C 1
ATOM 1713 O O . LEU A 1 210 ? 35.802 4.173 -56.312 1.00 94.88 210 LEU A O 1
ATOM 1717 N N . ALA A 1 211 ? 34.034 3.208 -55.308 1.00 94.38 211 ALA A N 1
ATOM 1718 C CA . ALA A 1 211 ? 33.815 2.200 -56.340 1.00 94.38 211 ALA A CA 1
ATOM 1719 C C . ALA A 1 211 ? 33.416 2.851 -57.674 1.00 94.38 211 ALA A C 1
ATOM 1721 O O . ALA A 1 211 ? 33.999 2.523 -58.704 1.00 94.38 211 ALA A O 1
ATOM 1722 N N . ALA A 1 212 ? 32.513 3.836 -57.646 1.00 94.25 212 ALA A N 1
ATOM 1723 C CA . ALA A 1 212 ? 32.110 4.596 -58.828 1.00 94.25 212 ALA A CA 1
ATOM 1724 C C . ALA A 1 212 ? 33.279 5.378 -59.453 1.00 94.25 212 ALA A C 1
ATOM 1726 O O . ALA A 1 212 ? 33.424 5.393 -60.672 1.00 94.25 212 ALA A O 1
ATOM 1727 N N . LYS A 1 213 ? 34.149 5.989 -58.634 1.00 93.81 213 LYS A N 1
ATOM 1728 C CA . LYS A 1 213 ? 35.356 6.671 -59.133 1.00 93.81 213 LYS A CA 1
ATOM 1729 C C . LYS A 1 213 ? 36.330 5.714 -59.814 1.00 93.81 213 LYS A C 1
ATOM 1731 O O . LYS A 1 213 ? 36.815 6.036 -60.889 1.00 93.81 213 LYS A O 1
ATOM 1736 N N . ARG A 1 214 ? 36.582 4.542 -59.220 1.00 93.38 214 ARG A N 1
ATOM 1737 C CA . ARG A 1 214 ? 37.450 3.522 -59.831 1.00 93.38 214 ARG A CA 1
ATOM 1738 C C . ARG A 1 214 ? 36.884 3.017 -61.155 1.00 93.38 214 ARG A C 1
ATOM 1740 O O . ARG A 1 214 ? 37.626 2.940 -62.121 1.00 93.38 214 ARG A O 1
ATOM 1747 N N . ALA A 1 215 ? 35.577 2.758 -61.218 1.00 92.44 215 ALA A N 1
ATOM 1748 C CA . ALA A 1 215 ? 34.920 2.369 -62.464 1.00 92.44 215 ALA A CA 1
ATOM 1749 C C . ALA A 1 215 ? 35.063 3.451 -63.554 1.00 92.44 215 ALA A C 1
ATOM 1751 O O . ALA A 1 215 ? 35.406 3.137 -64.688 1.00 92.44 215 ALA A O 1
ATOM 1752 N N . ALA A 1 216 ? 34.889 4.732 -63.206 1.00 91.19 216 ALA A N 1
ATOM 1753 C CA . ALA A 1 216 ? 35.070 5.838 -64.149 1.00 91.19 216 ALA A CA 1
ATOM 1754 C C . ALA A 1 216 ? 36.531 6.004 -64.620 1.00 91.19 216 ALA A C 1
ATOM 1756 O O . ALA A 1 216 ? 36.774 6.337 -65.780 1.00 91.19 216 ALA A O 1
ATOM 1757 N N . GLU A 1 217 ? 37.510 5.773 -63.738 1.00 90.19 217 GLU A N 1
ATOM 1758 C CA . GLU A 1 217 ? 38.936 5.777 -64.090 1.00 90.19 217 GLU A CA 1
ATOM 1759 C C . GLU A 1 217 ? 39.297 4.609 -65.024 1.00 90.19 217 GLU A C 1
ATOM 1761 O O . GLU A 1 217 ? 40.048 4.808 -65.979 1.00 90.19 217 GLU A O 1
ATOM 1766 N N . GLU A 1 218 ? 38.733 3.417 -64.804 1.00 88.00 218 GLU A N 1
ATOM 1767 C CA . GLU A 1 218 ? 38.910 2.252 -65.683 1.00 88.00 218 GLU A CA 1
ATOM 1768 C C . GLU A 1 218 ? 38.293 2.481 -67.074 1.00 88.00 218 GLU A C 1
ATOM 1770 O O . GLU A 1 218 ? 38.944 2.219 -68.091 1.00 88.00 218 GLU A O 1
ATOM 1775 N N . GLU A 1 219 ? 37.079 3.038 -67.144 1.00 84.62 219 GLU A N 1
ATOM 1776 C CA . GLU A 1 219 ? 36.436 3.401 -68.414 1.00 84.62 219 GLU A CA 1
ATOM 1777 C C . GLU A 1 219 ? 37.250 4.461 -69.174 1.00 84.62 219 GLU A C 1
ATOM 1779 O O . GLU A 1 219 ? 37.529 4.292 -70.365 1.00 84.62 219 GLU A O 1
ATOM 1784 N N . GLY A 1 220 ? 37.720 5.508 -68.486 1.00 79.75 220 GLY A N 1
ATOM 1785 C CA . GLY A 1 220 ? 38.571 6.543 -69.077 1.00 79.75 220 GLY A CA 1
ATOM 1786 C C . GLY A 1 220 ? 39.930 6.020 -69.560 1.00 79.75 220 GLY A C 1
ATOM 1787 O O . GLY A 1 220 ? 40.388 6.398 -70.641 1.00 79.75 220 GLY A O 1
ATOM 1788 N N . ALA A 1 221 ? 40.559 5.108 -68.810 1.00 76.56 221 ALA A N 1
ATOM 1789 C CA . ALA A 1 221 ? 41.814 4.477 -69.211 1.00 76.56 221 ALA A CA 1
ATOM 1790 C C . ALA A 1 221 ? 41.631 3.594 -70.459 1.00 76.56 221 ALA A C 1
ATOM 1792 O O . ALA A 1 221 ? 42.430 3.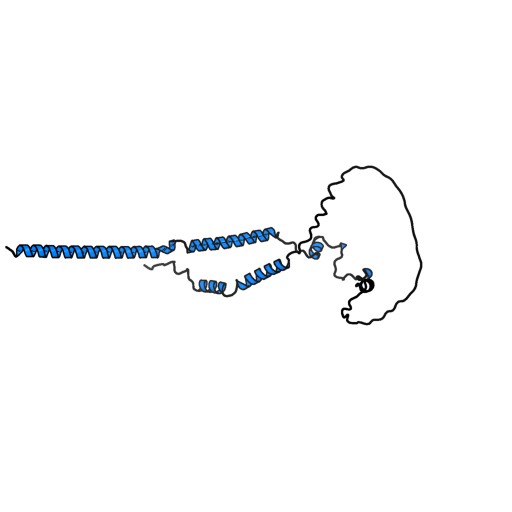686 -71.394 1.00 76.56 221 ALA A O 1
ATOM 1793 N N . SER A 1 222 ? 40.551 2.805 -70.519 1.00 72.94 222 SER A N 1
ATOM 1794 C CA . SER A 1 222 ? 40.240 1.945 -71.671 1.00 72.94 222 SER A CA 1
ATOM 1795 C C . SER A 1 222 ? 39.957 2.735 -72.957 1.00 72.94 222 SER A C 1
ATOM 1797 O O . SER A 1 222 ? 40.388 2.323 -74.033 1.00 72.94 222 SER A O 1
ATOM 1799 N N . ALA A 1 223 ? 39.322 3.908 -72.850 1.00 74.44 223 ALA A N 1
ATOM 1800 C CA . ALA A 1 223 ? 39.062 4.789 -73.988 1.00 74.44 223 ALA A CA 1
ATOM 1801 C C . ALA A 1 223 ? 40.344 5.429 -74.553 1.00 74.44 223 ALA A C 1
ATOM 1803 O O . ALA A 1 223 ? 40.431 5.678 -75.752 1.00 74.44 223 ALA A O 1
ATOM 1804 N N . SER A 1 224 ? 41.352 5.676 -73.708 1.00 70.94 224 SER A N 1
ATOM 1805 C CA . SER A 1 224 ? 42.620 6.297 -74.122 1.00 70.94 224 SER A CA 1
ATOM 1806 C C . SER A 1 224 ? 43.623 5.329 -74.767 1.00 70.94 224 SER A C 1
ATOM 1808 O O . SER A 1 224 ? 44.487 5.767 -75.518 1.00 70.94 224 SER A O 1
ATOM 1810 N N . ALA A 1 225 ? 43.505 4.021 -74.512 1.00 68.44 225 ALA A N 1
ATOM 1811 C CA . ALA A 1 225 ? 44.408 2.993 -75.044 1.00 68.44 225 ALA A CA 1
ATOM 1812 C C . ALA A 1 225 ? 44.010 2.456 -76.439 1.00 68.44 225 ALA A C 1
ATOM 1814 O O . ALA A 1 225 ? 44.728 1.631 -76.999 1.00 68.44 225 ALA A O 1
ATOM 1815 N N . GLY A 1 226 ? 42.861 2.880 -76.980 1.00 63.16 226 GLY A N 1
ATOM 1816 C CA . GLY A 1 226 ? 42.303 2.406 -78.254 1.00 63.16 226 GLY A CA 1
ATOM 1817 C C . GLY A 1 226 ? 42.460 3.355 -79.450 1.00 63.16 226 GLY A C 1
ATOM 1818 O O . GLY A 1 226 ? 41.800 3.128 -80.464 1.00 63.16 226 GLY A O 1
ATOM 1819 N N . VAL A 1 227 ? 43.279 4.408 -79.336 1.00 52.44 227 VAL A N 1
ATOM 1820 C CA . VAL A 1 227 ? 43.600 5.376 -80.409 1.00 52.44 227 VAL A CA 1
ATOM 1821 C C . VAL A 1 227 ? 45.059 5.223 -80.810 1.00 52.44 227 VAL A C 1
ATOM 1823 O O . VAL A 1 227 ? 45.323 5.191 -82.031 1.00 52.44 227 VAL A O 1
#

Secondary structure (DSSP, 8-state):
-----GGGGTT-HHHHHHHHHIIIIISHHHHHHHHHHHHHHHHHT--------TTSSSSSSS------------------------------------------SHHHHHHTS-PPPPGGG----TTSPPTTT--HHHHHHHTT----SS-HHHHHHHHHHHHHHHHHHHHHHHHHHT-GGGGHHHHHHHHHHHHHHHHHHHHHHHHHHHHHHHHHHHHHHHHHTT-

pLDDT: mean 70.14, std 19.08, range [33.94, 98.12]

Radius of gyration: 49.55 Å; chains: 1; bounding box: 110×61×147 Å

Sequence (227 aa):
MSGNDPRGFLYSPILLFTLAAWMQGLVLPRVLSGLLSVFETVHRHQPRPRCVDPGRDRRQKRGQRSEKESPRADQESEQTGALAELGGRPSTEAGARTGTKKLETWQEVDMNRPRVPKVEDYVRPKKAPDPNQLTREQFRQFMRGKPQRFSVELQQFIGAWIILGFISSEVMLTLYIMRPDDFEWVEEERARLEAAKRKMARLQQYQENLAAKRAAEEEGASASAGV

Foldseek 3Di:
DDDDDPPPPPCDVVVVVVVVCVVPHDPVVVVVVVVVVVVVVVVVPPPDPPPPPPPPDPPPPDDPDDDDDDDDDDDDDDDDDDDDDDDDDDDDDDDDDDDDDPDPDPVVVVVPPDDDPPPVPDDDPPPDDDPVPQDPVNVVVVVPDPDPPDDPVVVVVVVVVVVVVVVVVVVVVVCVVVPCPVCPVVVVVVVVVVVVVVVVVVVVVVVVVVVVVVVVVVVVVVVVVPD